Protein AF-A0A2T6KKL4-F1 (afdb_monomer_lite)

pLDDT: mean 85.37, std 20.27, range [24.09, 98.31]

Foldseek 3Di:
DDDPPQFWKKKFWAFDADPDPPDPPPGRDDIDIDMDTQQLHFDDPVLLVSLLRGQAIETEAEDDDDDFCDDQLRGDLVPRGSVRRRQNRVLVSQVSNVVSVHQYAYEYAADCLSVLSPPVHPYYYYQNHHQQDDPNDGPDCRVVVVVCVVVVVDWDQDFACAFHAHSSDRVDTPHHGRFDAGPVPRDTHD

Sequence (190 aa):
IFRYLRISFFFVIKLSLSRKKYEFQSLLQCPQVTGYAFSGKSFNEEVAAMIDEADYVITGSYVVKNDPAVNDGVIDDSVQDSSKWATAFPRAVMKDAEAKNKEFVLMSLRNPYDAANFEEAKAVLAVYGFKGYSNGAYRQPNIPAGIKTIFGESKPKGKLPVDIPSVTHPEEILYKFGHGLDIRSGKQLK

Secondary structure (DSSP, 8-state):
--------EEEEEE------TT-TTS--PPPEEEEEE-TT----HHHHHHHHT-SEEEEEE--SS----EETTEE-TT---GGGHHHHHHHHHHHHHHHTT-EEEEEE-S-GGGGGGGTT-S-EEE-S----EETTEES-SHHHHHHHHHTTSS------SS-EE-SSSTTSEEE-TT--B-TTT-PBP-

Structure (mmCIF, N/CA/C/O backbone):
data_AF-A0A2T6KKL4-F1
#
_entry.id   AF-A0A2T6KKL4-F1
#
loop_
_atom_site.group_PDB
_atom_site.id
_atom_site.type_symbol
_atom_site.label_atom_id
_atom_site.label_alt_id
_atom_site.label_comp_id
_atom_site.label_asym_id
_atom_site.label_entity_id
_atom_site.label_seq_id
_atom_site.pdbx_PDB_ins_code
_atom_site.Cartn_x
_atom_site.Cartn_y
_atom_site.Cartn_z
_atom_site.occupancy
_atom_site.B_iso_or_equiv
_atom_site.auth_seq_id
_atom_site.auth_comp_id
_atom_site.auth_asym_id
_atom_site.auth_atom_id
_atom_site.pdbx_PDB_model_num
ATOM 1 N N . ILE A 1 1 ? 21.539 22.498 -4.354 1.00 30.39 1 ILE A N 1
ATOM 2 C CA . ILE A 1 1 ? 21.505 21.012 -4.407 1.00 30.39 1 ILE A CA 1
ATOM 3 C C . ILE A 1 1 ? 20.126 20.567 -3.919 1.00 30.39 1 ILE A C 1
ATOM 5 O O . ILE A 1 1 ? 19.822 20.742 -2.747 1.00 30.39 1 ILE A O 1
ATOM 9 N N . PHE A 1 2 ? 19.240 20.127 -4.819 1.00 24.09 2 PHE A N 1
ATOM 10 C CA . PHE A 1 2 ? 17.856 19.768 -4.481 1.00 24.09 2 PHE A CA 1
ATOM 11 C C . PHE A 1 2 ? 17.823 18.479 -3.644 1.00 24.09 2 PHE A C 1
ATOM 13 O O . PHE A 1 2 ? 18.009 17.383 -4.168 1.00 24.09 2 PHE A O 1
ATOM 20 N N . ARG A 1 3 ? 17.573 18.607 -2.336 1.00 25.81 3 ARG A N 1
ATOM 21 C CA . ARG A 1 3 ? 17.179 17.489 -1.468 1.00 25.81 3 ARG A CA 1
ATOM 22 C C . ARG A 1 3 ? 15.791 17.028 -1.924 1.00 25.81 3 ARG A C 1
ATOM 24 O O . ARG A 1 3 ? 14.794 17.684 -1.638 1.00 25.81 3 ARG A O 1
ATOM 31 N N . TYR A 1 4 ? 15.722 15.931 -2.674 1.00 31.86 4 TYR A N 1
ATOM 32 C CA . TYR A 1 4 ? 14.462 15.232 -2.910 1.00 31.86 4 TYR A CA 1
ATOM 33 C C . TYR A 1 4 ? 13.932 14.760 -1.553 1.00 31.86 4 TYR A C 1
ATOM 35 O O . TYR A 1 4 ? 14.480 13.828 -0.967 1.00 31.86 4 TYR A O 1
ATOM 43 N N . LEU A 1 5 ? 12.901 15.429 -1.033 1.00 30.17 5 LEU A N 1
ATOM 44 C CA . LEU A 1 5 ? 12.187 14.983 0.157 1.00 30.17 5 LEU A CA 1
ATOM 45 C C . LEU A 1 5 ? 11.555 13.624 -0.194 1.00 30.17 5 LEU A C 1
ATOM 47 O O . LEU A 1 5 ? 10.655 13.552 -1.034 1.00 30.17 5 LEU A O 1
ATOM 51 N N . ARG A 1 6 ? 12.097 12.535 0.367 1.00 40.34 6 ARG A N 1
ATOM 52 C CA . ARG A 1 6 ? 11.470 11.210 0.326 1.00 40.34 6 ARG A CA 1
ATOM 53 C C . ARG A 1 6 ? 10.266 11.290 1.246 1.00 40.34 6 ARG A C 1
ATOM 55 O O . ARG A 1 6 ? 10.394 11.246 2.463 1.00 40.34 6 ARG A O 1
ATOM 62 N N . ILE A 1 7 ? 9.125 11.563 0.639 1.00 38.06 7 ILE A N 1
ATOM 63 C CA . ILE A 1 7 ? 7.879 11.742 1.349 1.00 38.06 7 ILE A CA 1
ATOM 64 C C . ILE A 1 7 ? 7.199 10.378 1.433 1.00 38.06 7 ILE A C 1
ATOM 66 O O . ILE A 1 7 ? 6.678 9.879 0.438 1.00 38.06 7 ILE A O 1
ATOM 70 N N . SER A 1 8 ? 7.215 9.806 2.629 1.00 42.38 8 SER A N 1
ATOM 71 C CA . SER A 1 8 ? 6.361 8.690 3.013 1.00 42.38 8 SER A CA 1
ATOM 72 C C . SER A 1 8 ? 5.532 9.156 4.193 1.00 42.38 8 SER A C 1
ATOM 74 O O . SER A 1 8 ? 6.077 9.605 5.207 1.00 42.38 8 SER A O 1
ATOM 76 N N . PHE A 1 9 ? 4.220 9.140 4.001 1.00 48.56 9 PHE A N 1
ATOM 77 C CA . PHE A 1 9 ? 3.250 9.611 4.973 1.00 48.56 9 PHE A CA 1
ATOM 78 C C . PHE A 1 9 ? 2.241 8.511 5.245 1.00 48.56 9 PHE A C 1
ATOM 80 O O . PHE A 1 9 ? 1.824 7.784 4.344 1.00 48.56 9 PHE A O 1
ATOM 87 N N . PHE A 1 10 ? 1.855 8.426 6.503 1.00 43.38 10 PHE A N 1
ATOM 88 C CA . PHE A 1 10 ? 0.746 7.638 6.991 1.00 43.38 10 PHE A CA 1
ATOM 89 C C . PHE A 1 10 ? -0.328 8.610 7.493 1.00 43.38 10 PHE A C 1
ATOM 91 O O . PHE A 1 10 ? 0.010 9.617 8.116 1.00 43.38 10 PHE A O 1
ATOM 98 N N . PHE A 1 11 ? -1.595 8.349 7.188 1.00 50.72 11 PHE A N 1
ATOM 99 C CA . PHE A 1 11 ? -2.728 9.143 7.643 1.00 50.72 11 PHE A CA 1
ATOM 100 C C . PHE A 1 11 ? -3.689 8.275 8.445 1.00 50.72 11 PHE A C 1
ATOM 102 O O . PHE A 1 11 ? -4.073 7.188 8.017 1.00 50.72 11 PHE A O 1
ATOM 109 N N . VAL A 1 12 ? -4.130 8.817 9.571 1.00 45.19 12 VAL A N 1
ATOM 110 C CA . VAL A 1 12 ? -5.252 8.311 10.353 1.00 45.19 12 VAL A CA 1
ATOM 111 C C . VAL A 1 12 ? -6.434 9.246 10.160 1.00 45.19 12 VAL A C 1
ATOM 113 O O . VAL A 1 12 ? -6.272 10.468 10.216 1.00 45.19 12 VAL A O 1
ATOM 116 N N . ILE A 1 13 ? -7.618 8.675 9.953 1.00 55.88 13 ILE A N 1
ATOM 117 C CA . ILE A 1 13 ? -8.875 9.419 9.899 1.00 55.88 13 ILE A CA 1
ATOM 118 C C . ILE A 1 13 ? -9.773 8.964 11.046 1.00 55.88 13 ILE A C 1
ATOM 120 O O . ILE A 1 13 ? -10.042 7.770 11.194 1.00 55.88 13 ILE A O 1
ATOM 124 N N . LYS A 1 14 ? -10.261 9.938 11.821 1.00 47.28 14 LYS A N 1
ATOM 125 C CA . LYS A 1 14 ? -11.241 9.749 12.897 1.00 47.28 14 LYS A CA 1
ATOM 126 C C . LYS A 1 14 ? -12.552 10.450 12.539 1.00 47.28 14 LYS A C 1
ATOM 128 O O . LYS A 1 14 ? -12.564 11.653 12.252 1.00 47.28 14 LYS A O 1
ATOM 133 N N . LEU A 1 15 ? -13.652 9.704 12.555 1.00 42.84 15 LEU A N 1
ATOM 134 C CA . LEU A 1 15 ? -15.020 10.174 12.373 1.00 42.84 15 LEU A CA 1
ATOM 135 C C . LEU A 1 15 ? -15.697 10.296 13.740 1.00 42.84 15 LEU A C 1
ATOM 137 O O . LEU A 1 15 ? -15.991 9.315 14.414 1.00 42.84 15 LEU A O 1
ATOM 141 N N . SER A 1 16 ? -16.010 11.523 14.145 1.00 40.06 16 SER A N 1
ATOM 142 C CA . SER A 1 16 ? -16.806 11.761 15.349 1.00 40.06 16 SER A CA 1
ATOM 143 C C . SER A 1 16 ? -18.294 11.800 14.989 1.00 40.06 16 SER A C 1
ATOM 145 O O . SER A 1 16 ? -18.758 12.725 14.322 1.00 40.06 16 SER A O 1
ATOM 147 N N . LEU A 1 17 ? -19.056 10.789 15.419 1.00 38.12 17 LEU A N 1
ATOM 148 C CA . LEU A 1 17 ? -20.517 10.759 15.295 1.00 38.12 17 LEU A CA 1
ATOM 149 C C . LEU A 1 17 ? -21.166 11.229 16.605 1.00 38.12 17 LEU A C 1
ATOM 151 O O . LEU A 1 17 ? -21.211 10.497 17.595 1.00 38.12 17 LEU A O 1
ATOM 155 N N . SER A 1 18 ? -21.736 12.436 16.608 1.00 39.06 18 SER A N 1
ATOM 156 C CA . SER A 1 18 ? -22.575 12.913 17.715 1.00 39.06 18 SER A CA 1
ATOM 157 C C . SER A 1 18 ? -23.960 12.259 17.645 1.00 39.06 18 SER A C 1
ATOM 159 O O . SER A 1 18 ? -24.781 12.590 16.788 1.00 39.06 18 SER A O 1
ATOM 161 N N . ARG A 1 19 ? -24.256 11.321 18.556 1.00 38.75 19 ARG A N 1
ATOM 162 C CA . ARG A 1 19 ? -25.607 10.755 18.726 1.00 38.75 19 ARG A CA 1
ATOM 163 C C . ARG A 1 19 ? -26.532 11.772 19.409 1.00 38.75 19 ARG A C 1
ATOM 165 O O . ARG A 1 19 ? -26.824 11.651 20.595 1.00 38.75 19 ARG A O 1
ATOM 172 N N . LYS A 1 20 ? -27.059 12.742 18.658 1.00 36.59 20 LYS A N 1
ATOM 173 C CA . LYS A 1 20 ? -28.273 13.482 19.045 1.00 36.59 20 LYS A CA 1
ATOM 174 C C . LYS A 1 20 ? -29.349 13.277 17.985 1.00 36.59 20 LYS A C 1
ATOM 176 O O . LYS A 1 20 ? -29.246 13.734 16.857 1.00 36.59 20 LYS A O 1
ATOM 181 N N . LYS A 1 21 ? -30.377 12.523 18.374 1.00 37.84 21 LYS A N 1
ATOM 182 C CA . LYS A 1 21 ? -31.387 11.878 17.521 1.00 37.84 21 LYS A CA 1
ATOM 183 C C . LYS A 1 21 ? -32.355 12.828 16.781 1.00 37.84 21 LYS A C 1
ATOM 185 O O . LYS A 1 21 ? -33.318 12.323 16.223 1.00 37.84 21 LYS A O 1
ATOM 190 N N . TYR A 1 22 ? -32.138 14.150 16.765 1.00 36.78 22 TYR A N 1
ATO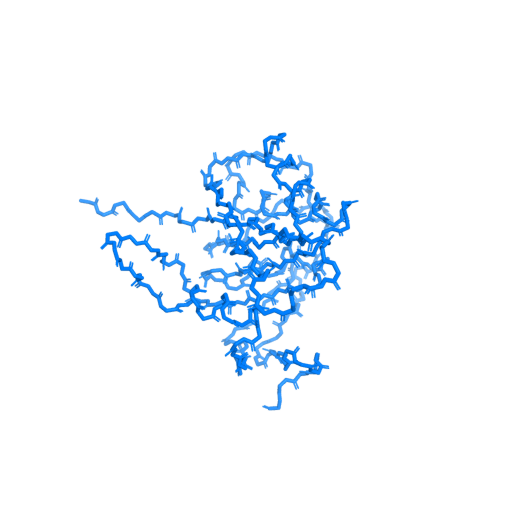M 191 C CA . TYR A 1 22 ? -33.161 15.111 16.308 1.00 36.78 22 TYR A CA 1
ATOM 192 C C . TYR A 1 22 ? -32.684 16.345 15.511 1.00 36.78 22 TYR A C 1
ATOM 194 O O . TYR A 1 22 ? -33.505 17.208 15.229 1.00 36.78 22 TYR A O 1
ATOM 202 N N . GLU A 1 23 ? -31.432 16.427 15.050 1.00 35.41 23 GLU A N 1
ATOM 203 C CA . GLU A 1 23 ? -31.003 17.500 14.123 1.00 35.41 23 GLU A CA 1
ATOM 204 C C . GLU A 1 23 ? -30.309 16.904 12.894 1.00 35.41 23 GLU A C 1
ATOM 206 O O . GLU A 1 23 ? -29.096 16.717 12.847 1.00 35.41 23 GLU A O 1
ATOM 211 N N . PHE A 1 24 ? -31.103 16.545 11.886 1.00 38.34 24 PHE A N 1
ATOM 212 C CA . PHE A 1 24 ? -30.657 15.739 10.745 1.00 38.34 24 PHE A CA 1
ATOM 213 C C . PHE A 1 24 ? -29.994 16.542 9.605 1.00 38.34 24 PHE A C 1
ATOM 215 O O . PHE A 1 24 ? -29.876 16.027 8.499 1.00 38.34 24 PHE A O 1
ATOM 222 N N . GLN A 1 25 ? -29.555 17.791 9.824 1.00 34.44 25 GLN A N 1
ATOM 223 C CA . GLN A 1 25 ? -28.946 18.604 8.750 1.00 34.44 25 GLN A CA 1
ATOM 224 C C . GLN A 1 25 ? -27.658 19.374 9.106 1.00 34.44 25 GLN A C 1
ATOM 226 O O . GLN A 1 25 ? -27.187 20.145 8.275 1.00 34.44 25 GLN A O 1
ATOM 231 N N . SER A 1 26 ? -27.015 19.148 10.261 1.00 36.44 26 SER A N 1
ATOM 232 C CA . SER A 1 26 ? -25.782 19.896 10.610 1.00 36.44 26 SER A CA 1
ATOM 233 C C . SER A 1 26 ? -24.684 19.137 11.378 1.00 36.44 26 SER A C 1
ATOM 235 O O . SER A 1 26 ? -23.719 19.758 11.815 1.00 36.44 26 SER A O 1
ATOM 237 N N . LEU A 1 27 ? -24.753 17.807 11.522 1.00 38.84 27 LEU A N 1
ATOM 238 C CA . LEU A 1 27 ? -23.839 17.047 12.403 1.00 38.84 27 LEU A CA 1
ATOM 239 C C . LEU A 1 27 ? -22.832 16.122 11.692 1.00 38.84 27 LEU A C 1
ATOM 241 O O . LEU A 1 27 ? -22.403 15.122 12.265 1.00 38.84 27 LEU A O 1
ATOM 245 N N . LEU A 1 28 ? -22.391 16.458 10.478 1.00 42.91 28 LEU A N 1
ATOM 246 C CA . LEU A 1 28 ? -21.135 15.903 9.958 1.00 42.91 28 LEU A CA 1
ATOM 247 C C . LEU A 1 28 ? -19.985 16.764 10.490 1.00 42.91 28 LEU A C 1
ATOM 249 O O . LEU A 1 28 ? -19.634 17.783 9.900 1.00 42.91 28 LEU A O 1
ATOM 253 N N . GLN A 1 29 ? -19.419 16.386 11.637 1.00 53.22 29 GLN A N 1
ATOM 254 C CA . GLN A 1 29 ? -18.141 16.950 12.070 1.00 53.22 29 GLN A CA 1
ATOM 255 C C . GLN A 1 29 ? -17.085 16.642 10.999 1.00 53.22 29 GLN A C 1
ATOM 257 O O . GLN A 1 29 ? -17.005 15.507 10.526 1.00 53.22 29 GLN A O 1
ATOM 262 N N . CYS A 1 30 ? -16.292 17.648 10.606 1.00 55.66 30 CYS A N 1
ATOM 263 C CA . CYS A 1 30 ? -15.207 17.455 9.646 1.00 55.66 30 CYS A CA 1
ATOM 264 C C . CYS A 1 30 ? -14.304 16.302 10.113 1.00 55.66 30 CYS A C 1
ATOM 266 O O . CYS A 1 30 ? -13.864 16.336 11.272 1.00 55.66 30 CYS A O 1
ATOM 268 N N . PRO A 1 31 ? -14.014 15.312 9.246 1.00 66.06 31 PRO A N 1
ATOM 269 C CA . PRO A 1 31 ? -13.104 14.230 9.591 1.00 66.06 31 PRO A CA 1
ATOM 270 C C . PRO A 1 31 ? -11.778 14.827 10.058 1.00 66.06 31 PRO A C 1
ATOM 272 O O . PRO A 1 31 ? -11.214 15.700 9.394 1.00 66.06 31 PRO A O 1
ATOM 275 N N . GLN A 1 32 ? -11.299 14.383 11.219 1.00 79.69 32 GLN A N 1
ATOM 276 C CA . GLN A 1 32 ? -9.971 14.764 11.685 1.00 79.69 32 GLN A CA 1
ATOM 277 C C . GLN A 1 32 ? -8.961 13.875 10.970 1.00 79.69 32 GLN A C 1
ATOM 279 O O . GLN A 1 32 ? -9.073 12.649 11.016 1.00 79.69 32 GLN A O 1
ATOM 284 N N . VAL A 1 33 ? -8.006 14.503 10.286 1.00 83.25 33 VAL A N 1
ATOM 285 C CA . VAL A 1 33 ? -6.922 13.815 9.583 1.00 83.25 33 VAL A CA 1
ATOM 286 C C . VAL A 1 33 ? -5.629 14.082 10.333 1.00 83.25 33 VAL A C 1
ATOM 288 O O . VAL A 1 33 ? -5.162 15.221 10.376 1.00 83.25 33 VAL A O 1
ATOM 291 N N . THR A 1 34 ? -5.031 13.029 10.880 1.00 89.06 34 THR A N 1
ATOM 292 C CA . THR A 1 34 ? -3.727 13.103 11.544 1.00 89.06 34 THR A CA 1
ATOM 293 C C . THR A 1 34 ? -2.683 12.450 10.650 1.00 89.06 34 THR A C 1
ATOM 295 O O . THR A 1 34 ? -2.828 11.293 10.263 1.00 89.06 34 THR A O 1
ATOM 298 N N . GLY A 1 35 ? -1.640 13.198 10.287 1.00 88.06 35 GLY A N 1
ATOM 299 C CA . GLY A 1 35 ? -0.547 12.708 9.446 1.00 88.06 35 GLY A CA 1
ATOM 300 C C . GLY A 1 35 ? 0.704 12.375 10.257 1.00 88.06 35 GLY A C 1
ATOM 301 O O . GLY A 1 35 ? 1.080 13.133 11.147 1.00 88.06 35 GLY A O 1
ATOM 302 N N . TYR A 1 36 ? 1.388 11.290 9.896 1.00 91.81 36 TYR A N 1
ATOM 303 C CA . TYR A 1 36 ? 2.666 10.884 10.475 1.00 91.81 36 TYR A CA 1
ATOM 304 C C . TYR A 1 36 ? 3.717 10.650 9.384 1.00 91.81 36 TYR A C 1
ATOM 306 O O . TYR A 1 36 ? 3.526 9.851 8.463 1.00 91.81 36 TYR A O 1
ATOM 314 N N . ALA A 1 37 ? 4.849 11.349 9.483 1.00 91.88 37 ALA A N 1
ATOM 315 C CA . ALA A 1 37 ? 6.003 11.146 8.610 1.00 91.88 37 ALA A CA 1
ATOM 316 C C . ALA A 1 37 ? 6.951 10.106 9.218 1.00 91.88 37 ALA A C 1
ATOM 318 O O . ALA A 1 37 ? 7.430 10.291 10.343 1.00 91.88 37 ALA A O 1
ATOM 319 N N . PHE A 1 38 ? 7.269 9.057 8.454 1.00 91.94 38 PHE A N 1
ATOM 320 C CA . PHE A 1 38 ? 8.023 7.899 8.955 1.00 91.94 38 PHE A CA 1
ATOM 321 C C . PHE A 1 38 ? 9.320 7.577 8.199 1.00 91.94 38 PHE A C 1
ATOM 323 O O . PHE A 1 38 ? 9.955 6.560 8.462 1.00 91.94 38 PHE A O 1
ATOM 330 N N . SER A 1 39 ? 9.763 8.444 7.283 1.00 92.06 39 SER A N 1
ATOM 331 C CA . SER A 1 39 ? 11.057 8.256 6.612 1.00 92.06 39 SER A CA 1
ATOM 332 C C . SER A 1 39 ? 12.195 8.167 7.637 1.00 92.06 39 SER A C 1
ATOM 334 O O . SER A 1 39 ? 12.428 9.120 8.379 1.00 92.06 39 SER A O 1
ATOM 336 N N . GLY A 1 40 ? 12.936 7.056 7.623 1.00 92.69 40 GLY A N 1
ATOM 337 C CA . GLY A 1 40 ? 14.050 6.802 8.541 1.00 92.69 40 GLY A CA 1
ATOM 338 C C . GLY A 1 40 ? 13.626 6.494 9.978 1.00 92.69 40 GLY A C 1
ATOM 339 O O . GLY A 1 40 ? 14.420 6.712 10.887 1.00 92.69 40 GLY A O 1
ATOM 340 N N . LYS A 1 41 ? 12.384 6.044 10.198 1.00 93.31 41 LYS A N 1
ATOM 341 C CA . LYS A 1 41 ? 11.860 5.684 11.521 1.00 93.31 41 LYS A CA 1
ATOM 342 C C . LYS A 1 41 ? 11.432 4.219 11.574 1.00 93.31 41 LYS A C 1
ATOM 344 O O . LYS A 1 41 ? 11.060 3.642 10.555 1.00 93.31 41 LYS A O 1
ATOM 349 N N . SER A 1 42 ? 11.434 3.664 12.779 1.00 95.06 42 SER A N 1
ATOM 350 C CA . SER A 1 42 ? 10.806 2.379 13.100 1.00 95.06 42 SER A CA 1
ATOM 351 C C . SER A 1 42 ? 9.399 2.597 13.655 1.00 95.06 42 SER A C 1
ATOM 353 O O . SER A 1 42 ? 9.104 3.671 14.187 1.00 95.06 42 SER A O 1
ATOM 355 N N . PHE A 1 43 ? 8.532 1.593 13.514 1.00 95.69 43 PHE A N 1
ATOM 356 C CA . PHE A 1 43 ? 7.211 1.595 14.142 1.00 95.69 43 PHE A CA 1
ATOM 357 C C . PHE A 1 43 ? 7.353 1.657 15.671 1.00 95.69 43 PHE A C 1
ATOM 359 O O . PHE A 1 43 ? 8.298 1.098 16.228 1.00 95.69 43 PHE A O 1
ATOM 366 N N . ASN A 1 44 ? 6.459 2.378 16.347 1.00 95.31 44 ASN A N 1
ATOM 367 C CA . ASN A 1 44 ? 6.564 2.647 17.780 1.00 95.31 44 ASN A CA 1
ATOM 368 C C . ASN A 1 44 ? 5.180 2.812 18.436 1.00 95.31 44 ASN A C 1
ATOM 370 O O . ASN A 1 44 ? 4.149 2.830 17.762 1.00 95.31 44 ASN A O 1
ATOM 374 N N . GLU A 1 45 ? 5.171 2.960 19.762 1.00 96.31 45 GLU A N 1
ATOM 375 C CA . GLU A 1 45 ? 3.946 3.085 20.564 1.00 96.31 45 GLU A CA 1
ATOM 376 C C . GLU A 1 45 ? 3.115 4.330 20.225 1.00 96.31 45 GLU A C 1
ATOM 378 O O . GLU A 1 45 ? 1.891 4.280 20.287 1.00 96.31 45 GLU A O 1
ATOM 383 N N . GLU A 1 46 ? 3.751 5.433 19.812 1.00 95.81 46 GLU A N 1
ATOM 384 C CA . GLU A 1 46 ? 3.050 6.648 19.372 1.00 95.81 46 GLU A CA 1
ATOM 385 C C . GLU A 1 46 ? 2.158 6.346 18.160 1.00 95.81 46 GLU A C 1
ATOM 387 O O . GLU A 1 46 ? 0.981 6.701 18.134 1.00 95.81 46 GLU A O 1
ATOM 392 N N . VAL A 1 47 ? 2.701 5.637 17.169 1.00 96.44 47 VAL A N 1
ATOM 393 C CA . VAL A 1 47 ? 1.963 5.259 15.959 1.00 96.44 47 VAL A CA 1
ATOM 394 C C . VAL A 1 47 ? 0.884 4.228 16.289 1.00 96.44 47 VAL A C 1
ATOM 396 O O . VAL A 1 47 ? -0.229 4.340 15.778 1.00 96.44 47 VAL A O 1
ATOM 399 N N . ALA A 1 48 ? 1.172 3.270 17.174 1.00 97.50 48 ALA A N 1
ATOM 400 C CA . ALA A 1 48 ? 0.181 2.302 17.641 1.00 97.50 48 ALA A CA 1
ATOM 401 C C . ALA A 1 48 ? -1.014 2.995 18.326 1.00 97.50 48 ALA A C 1
ATOM 403 O O . ALA A 1 48 ? -2.161 2.670 18.018 1.00 97.50 48 ALA A O 1
ATOM 404 N N . ALA A 1 49 ? -0.762 4.000 19.170 1.00 96.31 49 ALA A N 1
ATOM 405 C CA . ALA A 1 49 ? -1.806 4.798 19.812 1.00 96.31 49 ALA A CA 1
ATOM 406 C C . ALA A 1 49 ? -2.607 5.632 18.795 1.00 96.31 49 ALA A C 1
ATOM 408 O O . ALA A 1 49 ? -3.831 5.730 18.889 1.00 96.31 49 ALA A O 1
ATOM 409 N N . MET A 1 50 ? -1.947 6.185 17.768 1.00 95.44 50 MET A N 1
ATOM 410 C CA . MET A 1 50 ? -2.652 6.845 16.662 1.00 95.44 50 MET A CA 1
ATOM 411 C C . MET A 1 50 ? -3.596 5.882 15.929 1.00 95.44 50 MET A C 1
ATOM 413 O O . MET A 1 50 ? -4.693 6.284 15.546 1.00 95.44 50 MET A O 1
ATOM 417 N N . ILE A 1 51 ? -3.189 4.623 15.735 1.00 96.69 51 ILE A N 1
ATOM 418 C CA . ILE A 1 51 ? -4.025 3.581 15.120 1.00 96.69 51 ILE A CA 1
ATOM 419 C C . ILE A 1 51 ? -5.177 3.178 16.051 1.00 96.69 51 ILE A C 1
ATOM 421 O O . ILE A 1 51 ? -6.292 2.974 15.574 1.00 96.69 51 ILE A O 1
ATOM 425 N N . ASP A 1 52 ? -4.961 3.117 17.368 1.00 95.38 52 ASP A N 1
ATOM 426 C CA . ASP A 1 52 ? -6.026 2.825 18.341 1.00 95.38 52 ASP A CA 1
ATOM 427 C C . ASP A 1 52 ? -7.178 3.827 18.232 1.00 95.38 52 ASP A C 1
ATOM 429 O O . ASP A 1 52 ? -8.353 3.444 18.218 1.00 95.38 52 ASP A O 1
ATOM 433 N N . GLU A 1 53 ? -6.835 5.104 18.069 1.00 92.44 53 GLU A N 1
ATOM 434 C CA . GLU A 1 53 ? -7.789 6.196 17.899 1.00 92.44 53 GLU A CA 1
ATOM 435 C C . GLU A 1 53 ? -8.395 6.316 16.492 1.00 92.44 53 GLU A C 1
ATOM 437 O O . GLU A 1 53 ? -9.356 7.071 16.311 1.00 92.44 53 GLU A O 1
ATOM 442 N N . ALA A 1 54 ? -7.839 5.611 15.505 1.00 90.88 54 ALA A N 1
ATOM 443 C CA . ALA A 1 54 ? -8.271 5.657 14.114 1.00 90.88 54 ALA A CA 1
ATOM 444 C C . ALA A 1 54 ? -9.593 4.920 13.889 1.00 90.88 54 ALA A C 1
ATOM 446 O O . ALA A 1 54 ? -9.816 3.853 14.462 1.00 90.88 54 ALA A O 1
ATOM 447 N N . ASP A 1 55 ? -10.409 5.406 12.955 1.00 89.62 55 ASP A N 1
ATOM 448 C CA . ASP A 1 55 ? -11.444 4.584 12.312 1.00 89.62 55 ASP A CA 1
ATOM 449 C C . ASP A 1 55 ? -10.920 3.994 10.995 1.00 89.62 55 ASP A C 1
ATOM 451 O O . ASP A 1 55 ? -11.162 2.827 10.689 1.00 89.62 55 ASP A O 1
ATOM 455 N N . TYR A 1 56 ? -10.149 4.792 10.245 1.00 92.88 56 TYR A N 1
ATOM 456 C CA . TYR A 1 56 ? -9.521 4.401 8.982 1.00 92.88 56 TYR A CA 1
ATOM 457 C C . TYR A 1 56 ? -8.032 4.747 8.973 1.00 92.88 56 TYR A C 1
ATOM 459 O O . TYR A 1 56 ? -7.604 5.785 9.486 1.00 92.88 56 TYR A O 1
ATOM 467 N N . VAL A 1 57 ? -7.255 3.883 8.328 1.00 96.56 57 VAL A N 1
ATOM 468 C CA . VAL A 1 57 ? -5.792 3.879 8.301 1.00 96.56 57 VAL A CA 1
ATOM 469 C C . VAL A 1 57 ? -5.357 3.876 6.830 1.00 96.56 57 VAL A C 1
ATOM 471 O O . VAL A 1 57 ? -5.587 2.910 6.108 1.00 96.56 57 VAL A O 1
ATOM 474 N N . ILE A 1 58 ? -4.753 4.970 6.353 1.00 96.94 58 ILE A N 1
ATOM 475 C CA . ILE A 1 58 ? -4.260 5.100 4.970 1.00 96.94 58 ILE A CA 1
ATOM 476 C C . ILE A 1 58 ? -2.743 5.248 4.988 1.00 96.94 58 ILE A C 1
ATOM 478 O O . ILE A 1 58 ? -2.216 6.266 5.437 1.00 96.94 58 ILE A O 1
ATOM 482 N N . THR A 1 59 ? -2.028 4.285 4.418 1.00 97.75 59 THR A N 1
ATOM 483 C CA . THR A 1 59 ? -0.560 4.287 4.401 1.00 97.75 59 THR A CA 1
ATOM 484 C C . THR A 1 59 ? -0.022 4.545 3.004 1.00 97.75 59 THR A C 1
ATOM 486 O O . THR A 1 59 ? -0.380 3.855 2.058 1.00 97.75 59 THR A O 1
ATOM 489 N N . GLY A 1 60 ? 0.867 5.528 2.858 1.00 96.62 60 GLY A N 1
ATOM 490 C CA . GLY A 1 60 ? 1.609 5.779 1.626 1.00 96.62 60 GLY A CA 1
ATOM 491 C C . GLY A 1 60 ? 2.945 5.039 1.613 1.00 96.62 60 GLY A C 1
ATOM 492 O O . GLY A 1 60 ? 3.882 5.461 2.291 1.00 96.62 60 GLY A O 1
ATOM 493 N N . SER A 1 61 ? 3.060 3.979 0.813 1.00 96.75 61 SER A N 1
ATOM 494 C CA . SER A 1 61 ? 4.323 3.264 0.601 1.00 96.75 61 SER A CA 1
ATOM 495 C C . SER A 1 61 ? 5.162 3.930 -0.486 1.00 96.75 61 SER A C 1
ATOM 497 O O . SER A 1 61 ? 4.652 4.422 -1.494 1.00 96.75 61 SER A O 1
ATOM 499 N N . TYR A 1 62 ? 6.475 3.966 -0.274 1.00 95.31 62 TYR A N 1
ATOM 500 C CA . TYR A 1 62 ? 7.424 4.535 -1.219 1.00 95.31 62 TYR A CA 1
ATOM 501 C C . TYR A 1 62 ? 8.657 3.650 -1.312 1.00 95.31 62 TYR A C 1
ATOM 503 O O . TYR A 1 62 ? 9.491 3.630 -0.406 1.00 95.31 62 TYR A O 1
ATOM 511 N N . VAL A 1 63 ? 8.830 3.011 -2.463 1.00 92.38 63 VAL A N 1
ATOM 512 C CA . VAL A 1 63 ? 10.061 2.297 -2.800 1.00 92.38 63 VAL A CA 1
ATOM 513 C C . VAL A 1 63 ? 10.615 2.750 -4.148 1.00 92.38 63 VAL A C 1
ATOM 515 O O . VAL A 1 63 ? 9.911 3.286 -5.009 1.00 92.38 63 VAL A O 1
ATOM 518 N N . VAL A 1 64 ? 11.919 2.542 -4.331 1.00 89.94 64 VAL A N 1
ATOM 519 C CA . VAL A 1 64 ? 12.570 2.618 -5.650 1.00 89.94 64 VAL A CA 1
ATOM 520 C C . VAL A 1 64 ? 12.938 1.210 -6.080 1.00 89.94 64 VAL A C 1
ATOM 522 O O . VAL A 1 64 ? 12.410 0.702 -7.065 1.00 89.94 64 VAL A O 1
ATOM 525 N N . LYS A 1 65 ? 13.801 0.579 -5.288 1.00 90.56 65 LYS A N 1
ATOM 526 C CA . LYS A 1 65 ? 14.010 -0.861 -5.266 1.00 90.56 65 LYS A CA 1
ATOM 527 C C . LYS A 1 65 ? 13.121 -1.422 -4.160 1.00 90.56 65 LYS A C 1
ATOM 529 O O . LYS A 1 65 ? 13.097 -0.827 -3.086 1.00 90.56 65 LYS A O 1
ATOM 534 N N . ASN A 1 66 ? 12.395 -2.500 -4.439 1.00 94.38 66 ASN A N 1
ATOM 535 C CA . ASN A 1 66 ? 11.656 -3.221 -3.412 1.00 94.38 66 ASN A CA 1
ATOM 536 C C . ASN A 1 66 ? 12.582 -4.274 -2.790 1.00 94.38 66 ASN A C 1
ATOM 538 O O . ASN A 1 66 ? 13.097 -5.127 -3.511 1.00 94.38 66 ASN A O 1
ATOM 542 N N . ASP A 1 67 ? 12.866 -4.157 -1.495 1.00 92.88 67 ASP A N 1
ATOM 543 C CA . ASP A 1 67 ? 13.827 -5.002 -0.776 1.00 92.88 67 ASP A CA 1
ATOM 544 C C . ASP A 1 67 ? 13.369 -5.350 0.661 1.00 92.88 67 ASP A C 1
ATOM 546 O O . ASP A 1 67 ? 14.107 -5.082 1.626 1.00 92.88 67 ASP A O 1
ATOM 550 N N . PRO A 1 68 ? 12.157 -5.928 0.835 1.00 94.62 68 PRO A N 1
ATOM 551 C CA . PRO A 1 68 ? 11.725 -6.428 2.138 1.00 94.62 68 PRO A CA 1
ATOM 552 C C . PRO A 1 68 ? 12.707 -7.487 2.659 1.00 94.62 68 PRO A C 1
ATOM 554 O O . PRO A 1 68 ? 13.369 -8.175 1.879 1.00 94.62 68 PRO A O 1
ATOM 557 N N . ALA A 1 69 ? 12.823 -7.604 3.981 1.00 93.69 69 ALA A N 1
ATOM 558 C CA . ALA A 1 69 ? 13.496 -8.751 4.578 1.00 93.69 69 ALA A CA 1
ATOM 559 C C . ALA A 1 69 ? 12.608 -9.980 4.354 1.00 93.69 69 ALA A C 1
ATOM 561 O O . ALA A 1 69 ? 11.439 -9.950 4.723 1.00 93.69 69 ALA A O 1
ATOM 562 N N . VAL A 1 70 ? 13.132 -11.020 3.710 1.00 93.56 70 VAL A N 1
ATOM 563 C CA . VAL A 1 70 ? 12.390 -12.249 3.405 1.00 93.56 70 VAL A CA 1
ATOM 564 C C . VAL A 1 70 ? 13.246 -13.434 3.820 1.00 93.56 70 VAL A C 1
ATOM 566 O O . VAL A 1 70 ? 14.395 -13.531 3.392 1.00 93.56 70 VAL A O 1
ATOM 569 N N . ASN A 1 71 ? 12.671 -14.328 4.620 1.00 91.56 71 ASN A N 1
ATOM 570 C CA . ASN A 1 71 ? 13.276 -15.585 5.044 1.00 91.56 71 ASN A CA 1
ATOM 571 C C . ASN A 1 71 ? 12.359 -16.726 4.595 1.00 91.56 71 ASN A C 1
ATOM 573 O O . ASN A 1 71 ? 11.181 -16.739 4.944 1.00 91.56 71 ASN A O 1
ATOM 577 N N . ASP A 1 72 ? 12.885 -17.647 3.784 1.00 88.62 72 ASP A N 1
ATOM 578 C CA . ASP A 1 72 ? 12.166 -18.832 3.289 1.00 88.62 72 ASP A CA 1
ATOM 579 C C . ASP A 1 72 ? 10.779 -18.529 2.684 1.00 88.62 72 ASP A C 1
ATOM 581 O O . ASP A 1 72 ? 9.793 -19.213 2.947 1.00 88.62 72 ASP A O 1
ATOM 585 N N . GLY A 1 73 ? 10.697 -17.469 1.871 1.00 88.50 73 GLY A N 1
ATOM 586 C CA . GLY A 1 73 ? 9.458 -17.057 1.200 1.00 88.50 73 GLY A CA 1
ATOM 587 C C . GLY A 1 73 ? 8.458 -16.323 2.099 1.00 88.50 73 GLY A C 1
ATOM 588 O O . GLY A 1 73 ? 7.354 -16.015 1.660 1.00 88.50 73 GLY A O 1
ATOM 589 N N . VAL A 1 74 ? 8.832 -15.992 3.336 1.00 91.75 74 VAL A N 1
ATOM 590 C CA . VAL A 1 74 ? 8.009 -15.216 4.271 1.00 91.75 74 VAL A CA 1
ATOM 591 C C . VAL A 1 74 ? 8.680 -13.878 4.548 1.00 91.75 74 VAL A C 1
ATOM 593 O O . VAL A 1 74 ? 9.872 -13.821 4.848 1.00 91.75 74 VAL A O 1
ATOM 596 N N . ILE A 1 75 ? 7.926 -12.781 4.452 1.00 95.00 75 ILE A N 1
ATOM 597 C CA . ILE A 1 75 ? 8.438 -11.463 4.837 1.00 95.00 75 ILE A CA 1
ATOM 598 C C . ILE A 1 75 ? 8.674 -11.456 6.353 1.00 95.00 75 ILE A C 1
ATOM 600 O O . ILE A 1 75 ? 7.765 -11.734 7.134 1.00 95.00 75 ILE A O 1
ATOM 604 N N . ASP A 1 76 ? 9.897 -11.138 6.766 1.00 95.31 76 ASP A N 1
ATOM 605 C CA . ASP A 1 76 ? 10.301 -11.108 8.167 1.00 95.31 76 ASP A CA 1
ATOM 606 C C . ASP A 1 76 ? 9.865 -9.798 8.832 1.00 95.31 76 ASP A C 1
ATOM 608 O O . ASP A 1 76 ? 10.587 -8.797 8.850 1.00 95.31 76 ASP A O 1
ATOM 612 N N . ASP A 1 77 ? 8.657 -9.817 9.394 1.00 94.88 77 ASP A N 1
ATOM 613 C CA . ASP A 1 77 ? 8.071 -8.679 10.104 1.00 94.88 77 ASP A CA 1
ATOM 614 C C . ASP A 1 77 ? 8.783 -8.354 11.434 1.00 94.88 77 ASP A C 1
ATOM 616 O O . ASP A 1 77 ? 8.556 -7.279 12.000 1.00 94.88 77 ASP A O 1
ATOM 620 N N . SER A 1 78 ? 9.678 -9.226 11.925 1.00 92.81 78 SER A N 1
ATOM 621 C CA . SER A 1 78 ? 10.491 -8.945 13.118 1.00 92.81 78 SER A CA 1
ATOM 622 C C . SER A 1 78 ? 11.601 -7.919 12.848 1.00 92.81 78 SER A C 1
ATOM 624 O O . SER A 1 78 ? 12.083 -7.260 13.774 1.00 92.81 78 SER A O 1
ATOM 626 N N . VAL A 1 79 ? 11.964 -7.707 11.576 1.00 90.56 79 VAL A N 1
ATOM 627 C CA . VAL A 1 79 ? 12.944 -6.696 11.166 1.00 90.56 79 VAL A CA 1
ATOM 628 C C . VAL A 1 79 ? 12.306 -5.309 11.206 1.00 90.56 79 VAL A C 1
ATOM 630 O O . VAL A 1 79 ? 11.736 -4.832 10.228 1.00 90.56 79 VAL A O 1
ATOM 633 N N . GLN A 1 80 ? 12.453 -4.623 12.339 1.00 87.44 80 GLN A N 1
ATOM 634 C CA . GLN A 1 80 ? 11.970 -3.250 12.555 1.00 87.44 80 GLN A CA 1
ATOM 635 C C . GLN A 1 80 ? 13.113 -2.223 12.610 1.00 87.44 80 GLN A C 1
ATOM 637 O O . GLN A 1 80 ? 13.101 -1.278 13.401 1.00 87.44 80 GLN A O 1
ATOM 642 N N . ASP A 1 81 ? 14.127 -2.398 11.760 1.00 85.75 81 ASP A N 1
ATOM 643 C CA . ASP A 1 81 ? 15.270 -1.487 11.674 1.00 85.75 81 ASP A CA 1
ATOM 644 C C . ASP A 1 81 ? 14.930 -0.213 10.879 1.00 85.75 81 ASP A C 1
ATOM 646 O O . ASP A 1 81 ? 14.368 -0.260 9.780 1.00 85.75 81 ASP A O 1
ATOM 650 N N . SER A 1 82 ? 15.331 0.946 11.406 1.00 88.56 82 SER A N 1
ATOM 651 C CA . SER A 1 82 ? 15.110 2.254 10.776 1.00 88.56 82 SER A CA 1
ATOM 652 C C . SER A 1 82 ? 15.728 2.401 9.378 1.00 88.56 82 SER A C 1
ATOM 654 O O . SER A 1 82 ? 15.274 3.241 8.610 1.00 88.56 82 SER A O 1
ATOM 656 N N . SER A 1 83 ? 16.728 1.601 9.005 1.00 90.69 83 SER A N 1
ATOM 657 C CA . SER A 1 83 ? 17.302 1.537 7.653 1.00 90.69 83 SER A CA 1
ATOM 658 C C . SER A 1 83 ? 16.383 0.830 6.652 1.00 90.69 83 SER A C 1
ATOM 660 O O . SER A 1 83 ? 16.438 1.124 5.456 1.00 90.69 83 SER A O 1
ATOM 662 N N . LYS A 1 84 ? 15.486 -0.036 7.140 1.00 92.75 84 LYS A N 1
ATOM 663 C CA . LYS A 1 84 ? 14.460 -0.767 6.380 1.00 92.75 84 LYS A CA 1
ATOM 664 C C . LYS A 1 84 ? 13.068 -0.142 6.498 1.00 92.75 84 LYS A C 1
ATOM 666 O O . LYS A 1 84 ? 12.079 -0.743 6.086 1.00 92.75 84 LYS A O 1
ATOM 671 N N . TRP A 1 85 ? 12.988 1.104 6.970 1.00 94.25 85 TRP A N 1
ATOM 672 C CA . TRP A 1 85 ? 11.739 1.843 7.184 1.00 94.25 85 TRP A CA 1
ATOM 673 C C . TRP A 1 85 ? 10.766 1.810 5.991 1.00 94.25 85 TRP A C 1
ATOM 675 O O . TRP A 1 85 ? 9.557 1.823 6.189 1.00 94.25 85 TRP A O 1
ATOM 685 N N . ALA A 1 86 ? 11.269 1.778 4.751 1.00 94.44 86 ALA A N 1
ATOM 686 C CA . ALA A 1 86 ? 10.440 1.852 3.547 1.00 94.44 86 ALA A CA 1
ATOM 687 C C . ALA A 1 86 ? 9.562 0.608 3.326 1.00 94.44 86 ALA A C 1
ATOM 689 O O . ALA A 1 86 ? 8.534 0.711 2.662 1.00 94.44 86 ALA A O 1
ATOM 690 N N . THR A 1 87 ? 9.951 -0.541 3.885 1.00 96.00 87 THR A N 1
ATOM 691 C CA . THR A 1 87 ? 9.205 -1.805 3.803 1.00 96.00 87 THR A CA 1
ATOM 692 C C . THR A 1 87 ? 8.676 -2.229 5.171 1.00 96.00 87 THR A C 1
ATOM 694 O O . THR A 1 87 ? 7.495 -2.546 5.287 1.00 96.00 87 THR A O 1
ATOM 697 N N . ALA A 1 88 ? 9.503 -2.151 6.219 1.00 96.12 88 ALA A N 1
ATOM 698 C CA . ALA A 1 88 ? 9.154 -2.598 7.567 1.00 96.12 88 ALA A CA 1
ATOM 699 C C . ALA A 1 88 ? 8.061 -1.744 8.227 1.00 96.12 88 ALA A C 1
ATOM 701 O O . ALA A 1 88 ? 7.077 -2.281 8.731 1.00 96.12 88 ALA A O 1
ATOM 702 N N . PHE A 1 89 ? 8.189 -0.411 8.182 1.00 97.25 89 PHE A N 1
ATOM 703 C CA . PHE A 1 89 ? 7.240 0.494 8.836 1.00 97.25 89 PHE A CA 1
ATOM 704 C C . PHE A 1 89 ? 5.814 0.369 8.275 1.00 97.25 89 PHE A C 1
ATOM 706 O O . PHE A 1 89 ? 4.891 0.158 9.062 1.00 97.25 89 PHE A O 1
ATOM 713 N N . PRO A 1 90 ? 5.569 0.482 6.951 1.00 97.38 90 PRO A N 1
ATOM 714 C CA . PRO A 1 90 ? 4.207 0.385 6.438 1.00 97.38 90 PRO A CA 1
ATOM 715 C C . PRO A 1 90 ? 3.601 -1.013 6.640 1.00 97.38 90 PRO A C 1
ATOM 717 O O . PRO A 1 90 ? 2.389 -1.104 6.835 1.00 97.38 90 PRO A O 1
ATOM 720 N N . ARG A 1 91 ? 4.414 -2.084 6.657 1.00 97.56 91 ARG A N 1
ATOM 721 C CA . ARG A 1 91 ? 3.950 -3.431 7.028 1.00 97.56 91 ARG A CA 1
ATOM 722 C C . ARG A 1 91 ? 3.556 -3.522 8.499 1.00 97.56 91 ARG A C 1
ATOM 724 O O . ARG A 1 91 ? 2.490 -4.049 8.792 1.00 97.56 91 ARG A O 1
ATOM 731 N N . ALA A 1 92 ? 4.340 -2.947 9.410 1.00 98.06 92 ALA A N 1
ATOM 732 C CA . ALA A 1 92 ? 3.983 -2.892 10.827 1.00 98.06 92 ALA A CA 1
ATOM 733 C C . ALA A 1 92 ? 2.666 -2.130 11.059 1.00 98.06 92 ALA A C 1
ATOM 735 O O . ALA A 1 92 ? 1.812 -2.603 11.802 1.00 98.06 92 ALA A O 1
ATOM 736 N N . VAL A 1 93 ? 2.450 -1.010 10.353 1.00 98.25 93 VAL A N 1
ATOM 737 C CA . VAL A 1 93 ? 1.170 -0.275 10.386 1.00 98.25 93 VAL A CA 1
ATOM 738 C C . VAL A 1 93 ? 0.007 -1.143 9.895 1.00 98.25 93 VAL A C 1
ATOM 740 O O . VAL A 1 93 ? -1.045 -1.139 10.526 1.00 98.25 93 VAL A O 1
ATOM 743 N N . MET A 1 94 ? 0.182 -1.891 8.797 1.00 98.06 94 MET A N 1
ATOM 744 C CA . MET A 1 94 ? -0.836 -2.832 8.305 1.00 98.06 94 MET A CA 1
ATOM 745 C C . MET A 1 94 ? -1.168 -3.884 9.367 1.00 98.06 94 MET A C 1
ATOM 747 O O . MET A 1 94 ? -2.334 -4.051 9.709 1.00 98.06 94 MET A O 1
ATOM 751 N N . LYS A 1 95 ? -0.150 -4.553 9.922 1.00 98.06 95 LYS A N 1
ATOM 752 C CA . LYS A 1 95 ? -0.333 -5.621 10.914 1.00 98.06 95 LYS A CA 1
ATOM 753 C C . LYS A 1 95 ? -1.020 -5.122 12.183 1.00 98.06 95 LYS A C 1
ATOM 755 O O . LYS A 1 95 ? -1.936 -5.781 12.666 1.00 98.06 95 LYS A O 1
ATOM 760 N N . ASP A 1 96 ? -0.617 -3.963 12.700 1.00 98.25 96 ASP A N 1
ATOM 761 C CA . ASP A 1 96 ? -1.232 -3.366 13.890 1.00 98.25 96 ASP A CA 1
ATOM 762 C C . ASP A 1 96 ? -2.692 -2.960 13.626 1.00 98.25 96 ASP A C 1
ATOM 764 O O . ASP A 1 96 ? -3.583 -3.292 14.408 1.00 98.25 96 ASP A O 1
ATOM 768 N N . ALA A 1 97 ? -2.964 -2.323 12.482 1.00 97.50 97 ALA A N 1
ATOM 769 C CA . ALA A 1 97 ? -4.317 -1.955 12.075 1.00 97.50 97 ALA A CA 1
ATOM 770 C C . ALA A 1 97 ? -5.229 -3.182 11.916 1.00 97.50 97 ALA A C 1
ATOM 772 O O . ALA A 1 97 ? -6.339 -3.194 12.448 1.00 97.50 97 ALA A O 1
ATOM 773 N N . GLU A 1 98 ? -4.759 -4.234 11.246 1.00 96.25 98 GLU A N 1
ATOM 774 C CA . GLU A 1 98 ? -5.502 -5.485 11.067 1.00 96.25 98 GLU A CA 1
ATOM 775 C C . GLU A 1 98 ? -5.759 -6.198 12.398 1.00 96.25 98 GLU A C 1
ATOM 777 O O . GLU A 1 98 ? -6.894 -6.599 12.663 1.00 96.25 98 GLU A O 1
ATOM 782 N N . ALA A 1 99 ? -4.750 -6.292 13.272 1.00 97.38 99 ALA A N 1
ATOM 783 C CA . ALA A 1 99 ? -4.893 -6.878 14.607 1.00 97.38 99 ALA A CA 1
ATOM 784 C C . ALA A 1 99 ? -5.941 -6.139 15.458 1.00 97.38 99 ALA A C 1
ATOM 786 O O . ALA A 1 99 ? -6.630 -6.744 16.282 1.00 97.38 99 ALA A O 1
ATOM 787 N N . LYS A 1 100 ? -6.099 -4.833 15.223 1.00 96.69 100 LYS A N 1
ATOM 788 C CA . LYS A 1 100 ? -7.076 -3.956 15.882 1.00 96.69 100 LYS A CA 1
ATOM 789 C C . LYS A 1 100 ? -8.396 -3.826 15.118 1.00 96.69 100 LYS A C 1
ATOM 791 O O . LYS A 1 100 ? -9.244 -3.025 15.510 1.00 96.69 100 LYS A O 1
ATOM 796 N N . ASN A 1 101 ? -8.597 -4.618 14.061 1.00 95.88 101 ASN A N 1
ATOM 797 C CA . ASN A 1 101 ? -9.781 -4.597 13.196 1.00 95.88 101 ASN A CA 1
ATOM 798 C C . ASN A 1 101 ? -10.087 -3.207 12.604 1.00 95.88 101 ASN A C 1
ATOM 800 O O . ASN A 1 101 ? -11.249 -2.816 12.484 1.00 95.88 101 ASN A O 1
ATOM 804 N N . LYS A 1 102 ? -9.048 -2.443 12.263 1.00 94.25 102 LYS A N 1
ATOM 805 C CA . LYS A 1 102 ? -9.164 -1.142 11.598 1.00 94.25 102 LYS A CA 1
ATOM 806 C C . LYS A 1 102 ? -9.215 -1.323 10.084 1.00 94.25 102 LYS A C 1
ATOM 808 O O . LYS A 1 102 ? -8.563 -2.206 9.529 1.00 94.25 102 LYS A O 1
ATOM 813 N N . GLU A 1 103 ? -9.957 -0.450 9.410 1.00 93.94 103 GLU A N 1
ATOM 814 C CA . GLU A 1 103 ? -9.982 -0.417 7.948 1.00 93.94 103 GLU A CA 1
ATOM 815 C C . GLU A 1 103 ? -8.668 0.172 7.422 1.00 93.94 103 GLU A C 1
ATOM 817 O O . GLU A 1 103 ? -8.348 1.338 7.673 1.00 93.94 103 GLU A O 1
ATOM 822 N N . PHE A 1 104 ? -7.904 -0.645 6.698 1.00 96.62 104 PHE A N 1
ATOM 823 C CA . PHE A 1 104 ? -6.576 -0.314 6.190 1.00 96.62 104 PHE A CA 1
ATOM 824 C C . PHE A 1 104 ? -6.565 -0.233 4.661 1.00 96.62 104 PHE A C 1
ATOM 826 O O . PHE A 1 104 ? -7.054 -1.134 3.976 1.00 96.62 104 PHE A O 1
ATOM 833 N N . VAL A 1 105 ? -5.945 0.818 4.119 1.00 97.31 105 VAL A N 1
ATOM 834 C CA . VAL A 1 105 ? -5.664 0.948 2.684 1.00 97.31 105 VAL A CA 1
ATOM 835 C C . VAL A 1 105 ? -4.200 1.308 2.459 1.00 97.31 105 VAL A C 1
ATOM 837 O O . VAL A 1 105 ? -3.704 2.310 2.982 1.00 97.31 105 VAL A O 1
ATOM 840 N N . LEU A 1 106 ? -3.528 0.540 1.600 1.00 98.25 106 LEU A N 1
ATOM 841 C CA . LEU A 1 106 ? -2.180 0.850 1.133 1.00 98.25 106 LEU A CA 1
ATOM 842 C C . LEU A 1 106 ? -2.220 1.620 -0.187 1.00 98.25 106 LEU A C 1
ATOM 844 O O . LEU A 1 106 ? -2.842 1.203 -1.162 1.00 98.25 106 LEU A O 1
ATOM 848 N N . MET A 1 107 ? -1.495 2.733 -0.236 1.00 97.94 107 MET A N 1
ATOM 849 C CA . MET A 1 107 ? -1.256 3.527 -1.434 1.00 97.94 107 MET A CA 1
ATOM 850 C C . MET A 1 107 ? 0.220 3.463 -1.839 1.00 97.94 107 MET A C 1
ATOM 852 O O . MET A 1 107 ? 1.067 4.099 -1.217 1.00 97.94 107 MET A O 1
ATOM 856 N N . SER A 1 108 ? 0.538 2.737 -2.912 1.00 97.94 108 SER A N 1
ATOM 857 C CA . SER A 1 108 ? 1.868 2.737 -3.530 1.00 97.94 108 SER A CA 1
ATOM 858 C C . SER A 1 108 ? 2.097 4.038 -4.301 1.00 97.94 108 SER A C 1
ATOM 860 O O . SER A 1 108 ? 1.366 4.375 -5.242 1.00 97.94 108 SER A O 1
ATOM 862 N N . LEU A 1 109 ? 3.113 4.799 -3.889 1.00 97.25 109 LEU A N 1
ATOM 863 C CA . LEU A 1 109 ? 3.320 6.174 -4.337 1.00 97.25 109 LEU A CA 1
ATOM 864 C C . LEU A 1 109 ? 4.245 6.310 -5.543 1.00 97.25 109 LEU A C 1
ATOM 866 O O . LEU A 1 109 ? 4.117 7.282 -6.279 1.00 97.25 109 LEU A O 1
ATOM 870 N N . ARG A 1 110 ? 5.215 5.415 -5.750 1.00 95.25 110 ARG A N 1
ATOM 871 C CA . ARG A 1 110 ? 6.251 5.600 -6.784 1.00 95.25 110 ARG A CA 1
ATOM 872 C C . ARG A 1 110 ? 6.287 4.440 -7.766 1.00 95.25 110 ARG A C 1
ATOM 874 O O . ARG A 1 110 ? 5.674 4.535 -8.826 1.00 95.25 110 ARG A O 1
ATOM 881 N N . ASN A 1 111 ? 7.028 3.394 -7.421 1.00 95.25 111 ASN A N 1
ATOM 882 C CA . ASN A 1 111 ? 7.093 2.167 -8.196 1.00 95.25 111 ASN A CA 1
ATOM 883 C C . ASN A 1 111 ? 6.121 1.168 -7.557 1.00 95.25 111 ASN A C 1
ATOM 885 O O . ASN A 1 111 ? 6.195 1.006 -6.344 1.00 95.25 111 ASN A O 1
ATOM 889 N N . PRO A 1 112 ? 5.267 0.480 -8.334 1.00 97.62 1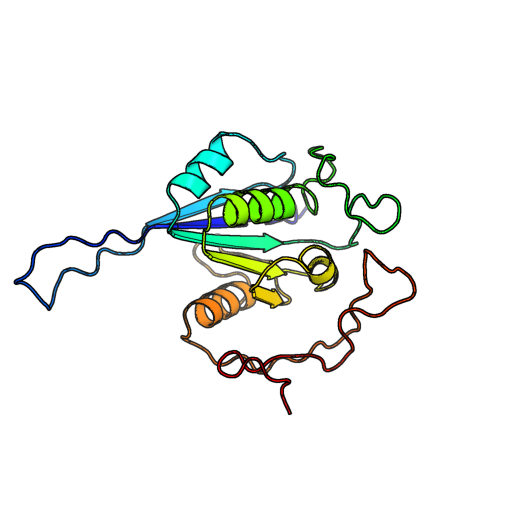12 PRO A N 1
ATOM 890 C CA . PRO A 1 112 ? 4.185 -0.352 -7.798 1.00 97.62 112 PRO A CA 1
ATOM 891 C C . PRO A 1 112 ? 4.659 -1.669 -7.164 1.00 97.62 112 PRO A C 1
ATOM 893 O O . PRO A 1 112 ? 3.841 -2.444 -6.685 1.00 97.62 112 PRO A O 1
A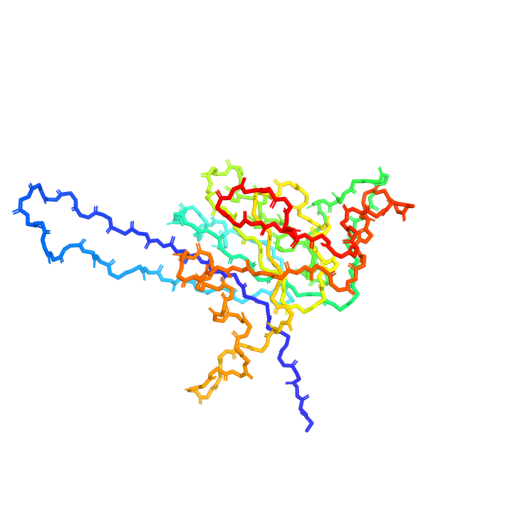TOM 896 N N . TYR A 1 113 ? 5.963 -1.958 -7.195 1.00 97.88 113 TYR A N 1
ATOM 897 C CA . TYR A 1 113 ? 6.525 -3.235 -6.751 1.00 97.88 113 TYR A CA 1
ATOM 898 C C . TYR A 1 113 ? 6.361 -3.482 -5.250 1.00 97.88 113 TYR A C 1
ATOM 900 O O . TYR A 1 113 ? 6.356 -4.629 -4.824 1.00 97.88 113 TYR A O 1
ATOM 908 N N . ASP A 1 114 ? 6.204 -2.421 -4.458 1.00 96.94 114 ASP A N 1
ATOM 909 C CA . ASP A 1 114 ? 5.870 -2.531 -3.039 1.00 96.94 114 ASP A CA 1
ATOM 910 C C . ASP A 1 114 ? 4.475 -3.107 -2.787 1.00 96.94 114 ASP A C 1
ATOM 912 O O . ASP A 1 114 ? 4.240 -3.571 -1.679 1.00 96.94 114 ASP A O 1
ATOM 916 N N . ALA A 1 115 ? 3.577 -3.157 -3.778 1.00 97.25 115 ALA A N 1
ATOM 917 C CA . ALA A 1 115 ? 2.283 -3.827 -3.641 1.00 97.25 115 ALA A CA 1
ATOM 918 C C . ALA A 1 115 ? 2.423 -5.310 -3.251 1.00 97.25 115 ALA A C 1
ATOM 920 O O . ALA A 1 115 ? 1.570 -5.830 -2.537 1.00 97.25 115 ALA A O 1
ATOM 921 N N . ALA A 1 116 ? 3.513 -5.970 -3.659 1.00 97.50 116 ALA A N 1
ATOM 922 C CA . ALA A 1 116 ? 3.811 -7.347 -3.264 1.00 97.50 116 ALA A CA 1
ATOM 923 C C . ALA A 1 116 ? 4.113 -7.500 -1.763 1.00 97.50 116 ALA A C 1
ATOM 925 O O . ALA A 1 116 ? 4.034 -8.595 -1.227 1.00 97.50 116 ALA A O 1
ATOM 926 N N . ASN A 1 117 ? 4.412 -6.408 -1.056 1.00 97.69 117 ASN A N 1
ATOM 927 C CA . ASN A 1 117 ? 4.658 -6.435 0.384 1.00 97.69 117 ASN A CA 1
ATOM 928 C C . ASN A 1 117 ? 3.362 -6.377 1.205 1.00 97.69 117 ASN A C 1
ATOM 930 O O . ASN A 1 117 ? 3.448 -6.161 2.408 1.00 97.69 117 ASN A O 1
ATOM 934 N N . PHE A 1 118 ? 2.181 -6.449 0.589 1.00 97.56 118 PHE A N 1
ATOM 935 C CA . PHE A 1 118 ? 0.895 -6.252 1.266 1.00 97.56 118 PHE A CA 1
ATOM 936 C C . PHE A 1 118 ? -0.168 -7.214 0.724 1.00 97.56 118 PHE A C 1
ATOM 938 O O . PHE A 1 118 ? -1.312 -6.818 0.523 1.00 97.56 118 PHE A O 1
ATOM 945 N N . GLU A 1 119 ? 0.206 -8.468 0.450 1.00 95.19 119 GLU A N 1
ATOM 946 C CA . GLU A 1 119 ? -0.740 -9.507 0.008 1.00 95.19 119 GLU A CA 1
ATOM 947 C C . GLU A 1 119 ? -1.856 -9.748 1.038 1.00 95.19 119 GLU A C 1
ATOM 949 O O . GLU A 1 119 ? -2.969 -10.120 0.675 1.00 95.19 119 GLU A O 1
ATOM 954 N N . GLU A 1 120 ? -1.576 -9.488 2.318 1.00 95.12 120 GLU A N 1
ATOM 955 C CA . GLU A 1 120 ? -2.548 -9.599 3.407 1.00 95.12 120 GLU A CA 1
ATOM 956 C C . GLU A 1 120 ? -3.576 -8.450 3.421 1.00 95.12 120 GLU A C 1
ATOM 958 O O . GLU A 1 120 ? -4.699 -8.629 3.899 1.00 95.12 120 GLU A O 1
ATOM 963 N N . ALA A 1 121 ? -3.227 -7.291 2.848 1.00 95.25 121 ALA A N 1
ATOM 964 C CA . ALA A 1 121 ? -4.083 -6.114 2.870 1.00 95.25 121 ALA A CA 1
ATOM 965 C C . ALA A 1 121 ? -5.310 -6.293 1.969 1.00 95.25 121 ALA A C 1
ATOM 967 O O . ALA A 1 121 ? -5.217 -6.592 0.778 1.00 95.25 121 ALA A O 1
ATOM 968 N N . LYS A 1 122 ? -6.488 -5.964 2.506 1.00 93.69 122 LYS A N 1
ATOM 969 C CA . LYS A 1 122 ? -7.757 -6.007 1.754 1.00 93.69 122 LYS A CA 1
ATOM 970 C C . LYS A 1 122 ? -7.851 -4.958 0.642 1.00 93.69 122 LYS A C 1
ATOM 972 O O . LYS A 1 122 ? -8.667 -5.104 -0.268 1.00 93.69 122 LYS A O 1
ATOM 977 N N . ALA A 1 123 ? -7.065 -3.884 0.727 1.00 94.88 123 ALA A N 1
ATOM 978 C CA . ALA A 1 123 ? -7.099 -2.778 -0.218 1.00 94.88 123 ALA A CA 1
ATOM 979 C C . ALA A 1 123 ? -5.693 -2.233 -0.500 1.00 94.88 123 ALA A C 1
ATOM 981 O O . ALA A 1 123 ? -5.026 -1.680 0.377 1.00 94.88 123 ALA A O 1
ATOM 982 N N . VAL A 1 124 ? -5.283 -2.332 -1.765 1.00 97.06 124 VAL A N 1
ATOM 983 C CA . VAL A 1 124 ? -4.016 -1.805 -2.279 1.00 97.06 124 VAL A CA 1
ATOM 984 C C . VAL A 1 124 ? -4.281 -1.031 -3.566 1.00 97.06 124 VAL A C 1
ATOM 986 O O . VAL A 1 124 ? -4.973 -1.511 -4.463 1.00 97.06 124 VAL A O 1
ATOM 989 N N . LEU A 1 125 ? -3.725 0.175 -3.677 1.00 96.56 125 LEU A N 1
ATOM 990 C CA . LEU A 1 125 ? -3.820 0.999 -4.879 1.00 96.56 125 LEU A CA 1
ATOM 991 C C . LEU A 1 125 ? -2.459 1.594 -5.248 1.00 96.56 125 LEU A C 1
ATOM 993 O O . LEU A 1 125 ? -1.699 2.011 -4.381 1.00 96.56 125 LEU A O 1
ATOM 997 N N . ALA A 1 126 ? -2.158 1.689 -6.542 1.00 97.88 126 ALA A N 1
ATOM 998 C CA . ALA A 1 126 ? -0.942 2.329 -7.045 1.00 97.88 126 ALA A CA 1
ATOM 999 C C . ALA A 1 126 ? -1.280 3.648 -7.751 1.00 97.88 126 ALA A C 1
ATOM 1001 O O . ALA A 1 126 ? -2.083 3.664 -8.685 1.00 97.88 126 ALA A O 1
ATOM 1002 N N . VAL A 1 127 ? -0.661 4.757 -7.321 1.00 97.56 127 VAL A N 1
ATOM 1003 C CA . VAL A 1 127 ? -0.910 6.095 -7.901 1.00 97.56 127 VAL A CA 1
ATOM 1004 C C . VAL A 1 127 ? 0.201 6.608 -8.807 1.00 97.56 127 VAL A C 1
ATOM 1006 O O . VAL A 1 127 ? -0.035 7.571 -9.532 1.00 97.56 127 VAL A O 1
ATOM 1009 N N . TYR A 1 128 ? 1.392 6.000 -8.802 1.00 97.19 128 TYR A N 1
ATOM 1010 C CA . TYR A 1 128 ? 2.515 6.368 -9.683 1.00 97.19 128 TYR A CA 1
ATOM 1011 C C . TYR A 1 128 ? 2.964 7.845 -9.584 1.00 97.19 128 TYR A C 1
ATOM 1013 O O . TYR A 1 128 ? 3.434 8.444 -10.553 1.00 97.19 128 TYR A O 1
ATOM 1021 N N . GLY A 1 129 ? 2.830 8.465 -8.410 1.00 94.00 129 GLY A N 1
ATOM 1022 C CA . GLY A 1 129 ? 3.387 9.785 -8.114 1.00 94.00 129 GLY A CA 1
ATOM 1023 C C . GLY A 1 129 ? 3.422 10.084 -6.616 1.00 94.00 129 GLY A C 1
ATOM 1024 O O . GLY A 1 129 ? 2.418 9.971 -5.919 1.00 94.00 129 GLY A O 1
ATOM 1025 N N . PHE A 1 130 ? 4.594 10.491 -6.134 1.00 92.06 130 PHE A N 1
ATOM 1026 C CA . PHE A 1 130 ? 4.911 10.591 -4.707 1.00 92.06 130 PHE A CA 1
ATOM 1027 C C . PHE A 1 130 ? 5.037 12.026 -4.195 1.00 92.06 130 PHE A C 1
ATOM 1029 O O . PHE A 1 130 ? 5.178 12.250 -2.993 1.00 92.06 130 PHE A O 1
ATOM 1036 N N . LYS A 1 131 ? 5.071 13.024 -5.086 1.00 89.38 131 LYS A N 1
ATOM 1037 C CA . LYS A 1 131 ? 5.258 14.411 -4.659 1.00 89.38 131 LYS A CA 1
ATOM 1038 C C . LYS A 1 131 ? 3.964 14.915 -4.024 1.00 89.38 131 LYS A C 1
ATOM 1040 O O . LYS A 1 131 ? 2.948 15.054 -4.699 1.00 89.38 131 LYS A O 1
ATOM 1045 N N . GLY A 1 132 ? 4.038 15.198 -2.728 1.00 88.44 132 GLY A N 1
ATOM 1046 C CA . GLY A 1 132 ? 2.910 15.672 -1.934 1.00 88.44 132 GLY A CA 1
ATOM 1047 C C . GLY A 1 132 ? 2.610 17.162 -2.098 1.00 88.44 132 GLY A C 1
ATOM 1048 O O . GLY A 1 132 ? 2.768 17.758 -3.166 1.00 88.44 132 GLY A O 1
ATOM 1049 N N . T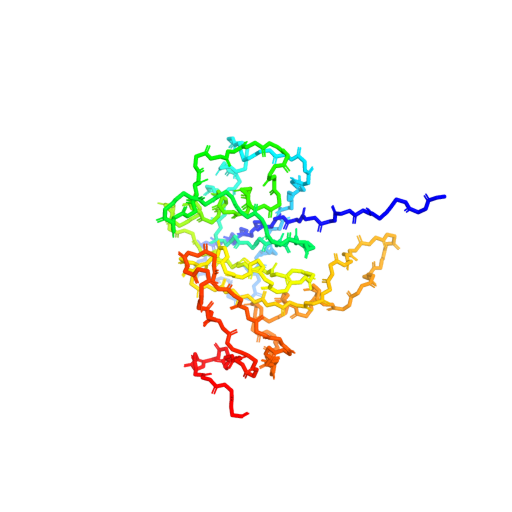YR A 1 133 ? 2.157 17.762 -1.004 1.00 86.06 133 TYR A N 1
ATOM 1050 C CA . TYR A 1 133 ? 1.813 19.173 -0.909 1.00 86.06 133 TYR A CA 1
ATOM 1051 C C . TYR A 1 133 ? 2.973 19.962 -0.294 1.00 86.06 133 TYR A C 1
ATOM 1053 O O . TYR A 1 133 ? 3.536 19.561 0.721 1.00 86.06 133 TYR A O 1
ATOM 1061 N N . SER A 1 134 ? 3.352 21.078 -0.909 1.00 85.94 134 SER A N 1
ATOM 1062 C CA . SER A 1 134 ? 4.405 21.959 -0.391 1.00 85.94 134 SER A CA 1
ATOM 1063 C C . SER A 1 134 ? 4.193 23.375 -0.909 1.00 85.94 134 SER A C 1
ATOM 1065 O O . SER A 1 134 ? 3.834 23.532 -2.076 1.00 85.94 134 SER A O 1
ATOM 1067 N N . ASN A 1 135 ? 4.480 24.393 -0.094 1.00 88.69 135 ASN A N 1
ATOM 1068 C CA . ASN A 1 135 ? 4.364 25.809 -0.473 1.00 88.69 135 ASN A CA 1
ATOM 1069 C C . ASN A 1 135 ? 2.969 26.183 -1.009 1.00 88.69 135 ASN A C 1
ATOM 1071 O O . ASN A 1 135 ? 2.853 26.845 -2.035 1.00 88.69 135 ASN A O 1
ATOM 1075 N N . GLY A 1 136 ? 1.907 25.711 -0.348 1.00 87.19 136 GLY A N 1
ATOM 1076 C CA . GLY A 1 136 ? 0.533 26.061 -0.722 1.00 87.19 136 GLY A CA 1
ATOM 1077 C C . GLY A 1 136 ? -0.007 25.353 -1.972 1.00 87.19 136 GLY A C 1
ATOM 1078 O O . GLY A 1 136 ? -1.088 25.697 -2.437 1.00 87.19 136 GLY A O 1
ATOM 1079 N N . ALA A 1 137 ? 0.727 24.389 -2.541 1.00 86.44 137 ALA A N 1
ATOM 1080 C CA . ALA A 1 137 ? 0.337 23.736 -3.786 1.00 86.44 137 ALA A CA 1
ATOM 1081 C C . ALA A 1 137 ? 0.630 22.230 -3.801 1.00 86.44 137 ALA A C 1
ATOM 1083 O O . ALA A 1 137 ? 1.656 21.754 -3.300 1.00 86.44 137 ALA A O 1
ATOM 1084 N N . TYR A 1 138 ? -0.251 21.478 -4.467 1.00 86.75 138 TYR A N 1
ATOM 1085 C CA . TYR A 1 138 ? 0.007 20.088 -4.829 1.00 86.75 138 TYR A CA 1
ATOM 1086 C C . TYR A 1 138 ? 1.100 20.020 -5.889 1.00 86.75 138 TYR A C 1
ATOM 1088 O O . TYR A 1 138 ? 1.020 20.660 -6.937 1.00 86.75 138 TYR A O 1
ATOM 1096 N N . ARG A 1 139 ? 2.134 19.220 -5.627 1.00 93.06 139 ARG A N 1
ATOM 1097 C CA . ARG A 1 139 ? 3.253 19.064 -6.558 1.00 93.06 139 ARG A CA 1
ATOM 1098 C C . ARG A 1 139 ? 2.983 18.049 -7.662 1.00 93.06 139 ARG A C 1
ATOM 1100 O O . ARG A 1 139 ? 3.660 18.116 -8.687 1.00 93.06 139 ARG A O 1
ATOM 1107 N N . GLN A 1 140 ? 2.046 17.132 -7.438 1.00 92.75 140 GLN A N 1
ATOM 1108 C CA . GLN A 1 140 ? 1.552 16.139 -8.387 1.00 92.75 140 GLN A CA 1
ATOM 1109 C C . GLN A 1 140 ? 0.063 15.844 -8.125 1.00 92.75 140 GLN A C 1
ATOM 1111 O O . GLN A 1 140 ? -0.391 15.974 -6.987 1.00 92.75 140 GLN A O 1
ATOM 1116 N N . PRO A 1 141 ? -0.699 15.419 -9.150 1.00 95.44 141 PRO A N 1
ATOM 1117 C CA . PRO A 1 141 ? -2.120 15.089 -9.008 1.00 95.44 141 PRO A CA 1
ATOM 1118 C C . PRO A 1 141 ? -2.376 13.689 -8.419 1.00 95.44 141 PRO A C 1
ATOM 1120 O O . PRO A 1 141 ? -3.508 13.371 -8.067 1.00 95.44 141 PRO A O 1
ATOM 1123 N N . ASN A 1 142 ? -1.342 12.848 -8.320 1.00 96.69 142 ASN A N 1
ATOM 1124 C CA . ASN A 1 142 ? -1.449 11.412 -8.051 1.00 96.69 142 ASN A CA 1
ATOM 1125 C C . ASN A 1 142 ? -2.014 11.089 -6.657 1.00 96.69 142 ASN A C 1
ATOM 1127 O O . ASN A 1 142 ? -3.004 10.369 -6.560 1.00 96.69 142 ASN A O 1
ATOM 1131 N N . ILE A 1 143 ? -1.438 11.660 -5.589 1.00 93.81 143 ILE A N 1
ATOM 1132 C CA . ILE A 1 143 ? -1.934 11.462 -4.215 1.00 93.81 143 ILE A CA 1
ATOM 1133 C C . ILE A 1 143 ? -3.383 11.966 -4.076 1.00 93.81 143 ILE A C 1
ATOM 1135 O O . ILE A 1 143 ? -4.224 11.183 -3.638 1.00 93.81 143 ILE A O 1
ATOM 1139 N N . PRO A 1 144 ? -3.741 13.196 -4.514 1.00 94.19 144 PRO A N 1
ATOM 1140 C CA . PRO A 1 144 ? -5.138 13.635 -4.524 1.00 94.19 144 PRO A CA 1
ATOM 1141 C C . PRO A 1 144 ? -6.089 12.689 -5.267 1.00 94.19 144 PRO A C 1
ATOM 1143 O O . PRO A 1 144 ? -7.183 12.423 -4.780 1.00 94.19 144 PRO A O 1
ATOM 1146 N N . ALA A 1 145 ? -5.688 12.157 -6.426 1.00 95.44 145 ALA A N 1
ATOM 1147 C CA . ALA A 1 145 ? -6.503 11.203 -7.179 1.00 95.44 145 ALA A CA 1
ATOM 1148 C C . ALA A 1 145 ? -6.694 9.872 -6.427 1.00 95.44 145 ALA A C 1
ATOM 1150 O O . ALA A 1 145 ? -7.799 9.324 -6.424 1.00 95.44 145 ALA A O 1
ATOM 1151 N N . GLY A 1 146 ? -5.649 9.378 -5.755 1.00 94.94 146 GLY A N 1
ATOM 1152 C CA . GLY A 1 146 ? -5.723 8.204 -4.883 1.00 94.94 146 GLY A CA 1
ATOM 1153 C C . GLY A 1 146 ? -6.689 8.414 -3.722 1.00 94.94 146 GLY A C 1
ATOM 1154 O O . GLY A 1 146 ? -7.591 7.608 -3.528 1.00 94.94 146 GLY A O 1
ATOM 1155 N N . ILE A 1 147 ? -6.575 9.540 -3.014 1.00 94.12 147 ILE A N 1
ATOM 1156 C CA . ILE A 1 147 ? -7.473 9.886 -1.902 1.00 94.12 147 ILE A CA 1
ATOM 1157 C C . ILE A 1 147 ? -8.930 9.982 -2.374 1.00 94.12 147 ILE A C 1
ATOM 1159 O O . ILE A 1 147 ? -9.798 9.329 -1.803 1.00 94.12 147 ILE A O 1
ATOM 1163 N N . LYS A 1 148 ? -9.204 10.699 -3.472 1.00 93.69 148 LYS A N 1
ATOM 1164 C CA . LYS A 1 148 ? -10.550 10.753 -4.073 1.00 93.69 148 LYS A CA 1
ATOM 1165 C C . LYS A 1 148 ? -11.095 9.369 -4.423 1.00 93.69 148 LYS A C 1
ATOM 1167 O O . LYS A 1 148 ? -12.287 9.124 -4.299 1.00 93.69 148 LYS A O 1
ATOM 1172 N N . THR A 1 149 ? -10.232 8.461 -4.870 1.00 94.50 149 THR A N 1
ATOM 1173 C CA . THR A 1 149 ? -10.612 7.076 -5.175 1.00 94.50 149 THR A CA 1
ATOM 1174 C C . THR A 1 149 ? -10.976 6.294 -3.916 1.00 94.50 149 THR A C 1
ATOM 1176 O O . THR A 1 149 ? -12.014 5.639 -3.918 1.00 94.50 149 THR A O 1
ATOM 1179 N N . ILE A 1 150 ? -10.181 6.404 -2.844 1.00 92.88 150 ILE A N 1
ATOM 1180 C CA . ILE A 1 150 ? -10.462 5.764 -1.545 1.00 92.88 150 ILE A CA 1
ATOM 1181 C C . ILE A 1 150 ? -11.837 6.192 -1.020 1.00 92.88 150 ILE A C 1
ATOM 1183 O O . ILE A 1 150 ? -12.614 5.355 -0.574 1.00 92.88 150 ILE A O 1
ATOM 1187 N N . PHE A 1 151 ? -12.171 7.478 -1.142 1.00 92.00 151 PHE A N 1
ATOM 1188 C CA . PHE A 1 151 ? -13.460 8.019 -0.701 1.00 92.00 151 PHE A CA 1
ATOM 1189 C C . PHE A 1 151 ? -14.595 7.889 -1.733 1.00 92.00 1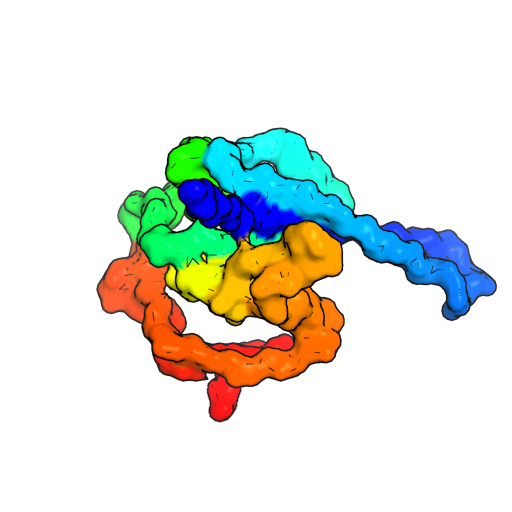51 PHE A C 1
ATOM 1191 O O . PHE A 1 151 ? -15.679 8.430 -1.533 1.00 92.00 151 PHE A O 1
ATOM 1198 N N . GLY A 1 152 ? -14.381 7.175 -2.843 1.00 91.06 152 GLY A N 1
ATOM 1199 C CA . GLY A 1 152 ? -15.427 6.903 -3.835 1.00 91.06 152 GLY A CA 1
ATOM 1200 C C . GLY A 1 152 ? -15.817 8.089 -4.728 1.00 91.06 152 GLY A C 1
ATOM 1201 O O . GLY A 1 152 ? -16.778 7.987 -5.492 1.00 91.06 152 GLY A O 1
ATOM 1202 N N . GLU A 1 153 ? -15.064 9.190 -4.700 1.00 92.81 153 GLU A N 1
ATOM 1203 C CA . GLU A 1 153 ? -15.280 10.376 -5.542 1.00 92.81 153 GLU A CA 1
ATOM 1204 C C . GLU A 1 153 ? -14.783 10.194 -6.984 1.00 92.81 153 GLU A C 1
ATOM 1206 O O . GLU A 1 153 ? -15.009 11.046 -7.847 1.00 92.81 153 GLU A O 1
ATOM 1211 N N . SER A 1 154 ? -14.074 9.102 -7.274 1.00 93.12 154 SER A N 1
ATOM 1212 C CA . SER A 1 154 ? -13.586 8.814 -8.620 1.00 93.12 154 SER A CA 1
ATOM 1213 C C . SER A 1 154 ? -13.698 7.331 -8.976 1.00 93.12 154 SER A C 1
ATOM 1215 O O . SER A 1 154 ? -13.748 6.465 -8.105 1.00 93.12 154 SER A O 1
ATOM 1217 N N . LYS A 1 155 ? -13.751 7.036 -10.283 1.00 91.88 155 LYS A N 1
ATOM 1218 C CA . LYS A 1 155 ? -13.756 5.667 -10.812 1.00 91.88 155 LYS A CA 1
ATOM 1219 C C . LYS A 1 155 ? -12.394 5.352 -11.447 1.00 91.88 155 LYS A C 1
ATOM 1221 O O . LYS A 1 155 ? -12.163 5.796 -12.579 1.00 91.88 155 LYS A O 1
ATOM 1226 N N . PRO A 1 156 ? -11.507 4.592 -10.777 1.00 94.06 156 PRO A N 1
ATOM 1227 C CA . PRO A 1 156 ? -10.213 4.235 -11.337 1.00 94.06 156 PRO A CA 1
ATOM 1228 C C . PRO A 1 156 ? -10.402 3.311 -12.544 1.00 94.06 156 PRO A C 1
ATOM 1230 O O . PRO A 1 156 ? -11.272 2.441 -12.561 1.00 94.06 156 PRO A O 1
ATOM 1233 N N . LYS A 1 157 ? -9.585 3.529 -13.576 1.00 95.44 157 LYS A N 1
ATOM 1234 C CA . LYS A 1 157 ? -9.543 2.717 -14.807 1.00 95.44 157 LYS A CA 1
ATOM 1235 C C . LYS A 1 157 ? -8.138 2.179 -15.097 1.00 95.44 157 LYS A C 1
ATOM 1237 O O . LYS A 1 157 ? -7.876 1.698 -16.195 1.00 95.44 157 LYS A O 1
ATOM 1242 N N . GLY A 1 158 ? -7.218 2.353 -14.148 1.00 95.50 158 GLY A N 1
ATOM 1243 C CA . GLY A 1 158 ? -5.817 2.000 -14.318 1.00 95.50 158 GLY A CA 1
ATOM 1244 C C . GLY A 1 158 ? -5.636 0.491 -14.426 1.00 95.50 158 GLY A C 1
ATOM 1245 O O . GLY A 1 158 ? -6.242 -0.266 -13.673 1.00 95.50 158 GLY A O 1
ATOM 1246 N N . LYS A 1 159 ? -4.772 0.084 -15.351 1.00 97.69 159 LYS A N 1
ATOM 1247 C CA . LYS A 1 159 ? -4.212 -1.262 -15.429 1.00 97.69 159 LYS A CA 1
ATOM 1248 C C . LYS A 1 159 ? -2.704 -1.156 -15.227 1.00 97.69 159 LYS A C 1
ATOM 1250 O O . LYS A 1 159 ? -2.116 -0.139 -15.602 1.00 97.69 159 LYS A O 1
ATOM 1255 N N . LEU A 1 160 ? -2.093 -2.167 -14.623 1.00 98.06 160 LEU A N 1
ATOM 1256 C CA . LEU A 1 160 ? -0.662 -2.200 -14.371 1.00 98.06 160 LEU A CA 1
ATOM 1257 C C . LEU A 1 160 ? 0.097 -2.092 -15.702 1.00 98.06 160 LEU A C 1
ATOM 1259 O O . LEU A 1 160 ? -0.133 -2.910 -16.593 1.00 98.06 160 LEU A O 1
ATOM 1263 N N . PRO A 1 161 ? 0.996 -1.108 -15.858 1.00 98.06 161 PRO A N 1
ATOM 1264 C CA . PRO A 1 161 ? 1.827 -0.976 -17.049 1.00 98.06 161 PRO A CA 1
ATOM 1265 C C . PRO A 1 161 ? 3.103 -1.833 -16.970 1.00 98.06 161 PRO A C 1
ATOM 1267 O O . PRO A 1 161 ? 3.964 -1.716 -17.836 1.00 98.06 161 PRO A O 1
ATOM 1270 N N . VAL A 1 162 ? 3.245 -2.652 -15.922 1.00 98.12 162 VAL A N 1
ATOM 1271 C CA . VAL A 1 162 ? 4.391 -3.523 -15.625 1.00 98.12 162 VAL A CA 1
ATOM 1272 C C . VAL A 1 162 ? 3.905 -4.790 -14.918 1.00 98.12 162 VAL A C 1
ATOM 1274 O O . VAL A 1 162 ? 2.813 -4.791 -14.350 1.00 98.12 162 VAL A O 1
ATOM 1277 N N . ASP A 1 163 ? 4.725 -5.837 -14.915 1.00 98.31 163 ASP A N 1
ATOM 1278 C CA . ASP A 1 163 ? 4.552 -6.974 -14.009 1.00 98.31 163 ASP A CA 1
ATOM 1279 C C . ASP A 1 163 ? 5.016 -6.618 -12.588 1.00 98.31 163 ASP A C 1
ATOM 1281 O O . ASP A 1 163 ? 5.960 -5.846 -12.399 1.00 98.31 163 ASP A O 1
ATOM 1285 N N . ILE A 1 164 ? 4.368 -7.207 -11.586 1.00 98.06 164 ILE A N 1
ATOM 1286 C CA . ILE A 1 164 ? 4.737 -7.133 -10.171 1.00 98.06 164 ILE A CA 1
ATOM 1287 C C . ILE A 1 164 ? 5.228 -8.517 -9.753 1.00 98.06 164 ILE A C 1
ATOM 1289 O O . ILE A 1 164 ? 4.405 -9.428 -9.620 1.00 98.06 164 ILE A O 1
ATOM 1293 N N . PRO A 1 165 ? 6.545 -8.694 -9.563 1.00 97.31 165 PRO A N 1
ATOM 1294 C CA . PRO A 1 165 ? 7.097 -9.939 -9.045 1.00 97.31 165 PRO A CA 1
ATOM 1295 C C . PRO A 1 165 ? 6.574 -10.221 -7.637 1.00 97.31 165 PRO A C 1
ATOM 1297 O O . PRO A 1 165 ? 6.384 -9.287 -6.852 1.00 97.31 165 PRO A O 1
ATOM 1300 N N . SER A 1 166 ? 6.366 -11.494 -7.312 1.00 96.50 166 SER A N 1
ATOM 1301 C CA . SER A 1 166 ? 6.126 -11.889 -5.926 1.00 96.50 166 SER A CA 1
ATOM 1302 C C . SER A 1 166 ? 7.413 -11.738 -5.107 1.00 96.50 166 SER A C 1
ATOM 1304 O O . SER A 1 166 ? 8.519 -11.974 -5.592 1.00 96.50 166 SER A O 1
ATOM 1306 N N . VAL A 1 167 ? 7.266 -11.320 -3.849 1.00 95.81 167 VAL A N 1
ATOM 1307 C CA . VAL A 1 167 ? 8.372 -11.282 -2.876 1.00 95.81 167 VAL A CA 1
ATOM 1308 C C . VAL A 1 167 ? 8.462 -12.568 -2.058 1.00 95.81 167 VAL A C 1
ATOM 1310 O O . VAL A 1 167 ? 9.514 -12.853 -1.495 1.00 95.81 167 VAL A O 1
ATOM 1313 N N . THR A 1 168 ?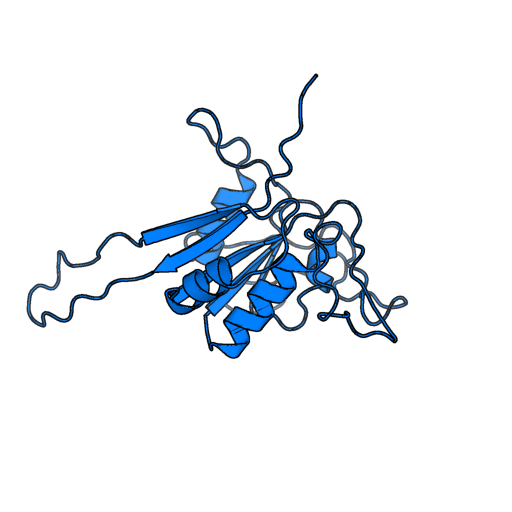 7.379 -13.344 -2.011 1.00 92.62 168 THR A N 1
ATOM 1314 C CA . THR A 1 168 ? 7.274 -14.626 -1.302 1.00 92.62 168 THR A CA 1
ATOM 1315 C C . THR A 1 168 ? 7.641 -15.806 -2.210 1.00 92.62 168 THR A C 1
ATOM 1317 O O . THR A 1 168 ? 8.209 -16.790 -1.747 1.00 92.62 168 THR A O 1
ATOM 1320 N N . HIS A 1 169 ? 7.412 -15.667 -3.522 1.00 94.00 169 HIS A N 1
ATOM 1321 C CA . HIS A 1 169 ? 7.699 -16.668 -4.553 1.00 94.00 169 HIS A CA 1
ATOM 1322 C C . HIS A 1 169 ? 8.500 -16.025 -5.706 1.00 94.00 169 HIS A C 1
ATOM 1324 O O . HIS A 1 169 ? 7.911 -15.592 -6.694 1.00 94.00 169 HIS A O 1
ATOM 1330 N N . PRO A 1 170 ? 9.842 -15.925 -5.614 1.00 88.19 170 PRO A N 1
ATOM 1331 C CA . PRO A 1 170 ? 10.654 -15.095 -6.521 1.00 88.19 170 PRO A CA 1
ATOM 1332 C C . PRO A 1 170 ? 10.563 -15.422 -8.021 1.00 88.19 170 PRO A C 1
ATOM 1334 O O . PRO A 1 170 ? 10.833 -14.556 -8.850 1.00 88.19 170 PRO A O 1
ATOM 1337 N N . GLU A 1 171 ? 10.181 -16.651 -8.371 1.00 92.62 171 GLU A N 1
ATOM 1338 C CA . GLU A 1 171 ? 10.008 -17.101 -9.761 1.00 92.62 171 GLU A CA 1
ATOM 1339 C C . GLU A 1 171 ? 8.617 -16.763 -10.336 1.00 92.62 171 GLU A C 1
ATOM 1341 O O . GLU A 1 171 ? 8.337 -17.022 -11.508 1.00 92.62 171 GLU A O 1
ATOM 1346 N N . GLU A 1 172 ? 7.724 -16.187 -9.525 1.00 96.50 172 GLU A N 1
ATOM 1347 C CA . GLU A 1 172 ? 6.335 -15.922 -9.888 1.00 96.50 172 GLU A CA 1
ATOM 1348 C C . GLU A 1 172 ? 6.028 -14.430 -10.063 1.00 96.50 172 GLU A C 1
ATOM 1350 O O . GLU A 1 172 ? 6.570 -13.541 -9.399 1.00 96.50 172 GLU A O 1
ATOM 1355 N N . ILE A 1 173 ? 5.070 -14.155 -10.949 1.00 97.81 173 ILE A N 1
ATOM 1356 C CA . ILE A 1 173 ? 4.471 -12.830 -11.106 1.00 97.81 173 ILE A CA 1
ATOM 1357 C C . ILE A 1 173 ? 3.167 -12.790 -10.315 1.00 97.81 173 ILE A C 1
ATOM 1359 O O . ILE A 1 173 ? 2.187 -13.424 -10.710 1.00 97.81 173 ILE A O 1
ATOM 1363 N N . LEU A 1 174 ? 3.152 -11.995 -9.244 1.00 97.06 174 LEU A N 1
ATOM 1364 C CA . LEU A 1 174 ? 1.988 -11.803 -8.380 1.00 97.06 174 LEU A CA 1
ATOM 1365 C C . LEU A 1 174 ? 0.862 -11.063 -9.115 1.00 97.06 174 LEU A C 1
ATOM 1367 O O . LEU A 1 174 ? -0.280 -11.516 -9.144 1.00 97.06 174 LEU A O 1
ATOM 1371 N N . TYR A 1 175 ? 1.194 -9.946 -9.773 1.00 97.25 175 TYR A N 1
ATOM 1372 C CA . TYR A 1 175 ? 0.248 -9.196 -10.603 1.00 97.25 175 TYR A CA 1
ATOM 1373 C C . TYR A 1 175 ? 0.839 -8.927 -11.979 1.00 97.25 175 TYR A C 1
ATOM 1375 O O . TYR A 1 175 ? 1.857 -8.254 -12.111 1.00 97.25 175 TYR A O 1
ATOM 1383 N N . LYS A 1 176 ? 0.188 -9.442 -13.021 1.00 97.81 176 LYS A N 1
ATOM 1384 C CA . LYS A 1 176 ? 0.673 -9.317 -14.400 1.00 97.81 176 LYS A CA 1
ATOM 1385 C C . LYS A 1 176 ? 0.423 -7.925 -14.981 1.00 97.81 176 LYS A C 1
ATOM 1387 O O . LYS A 1 176 ? -0.524 -7.236 -14.592 1.00 97.81 176 LYS A O 1
ATOM 1392 N N . PHE A 1 177 ? 1.199 -7.558 -15.994 1.00 97.94 177 PHE A N 1
ATOM 1393 C CA . PHE A 1 177 ? 0.897 -6.458 -16.901 1.00 97.94 177 PHE A CA 1
ATOM 1394 C C . PHE A 1 177 ? -0.573 -6.526 -17.345 1.00 97.94 177 PHE A C 1
ATOM 1396 O O . PHE A 1 177 ? -1.097 -7.583 -17.700 1.00 97.94 177 PHE A O 1
ATOM 1403 N N . GLY A 1 178 ? -1.260 -5.386 -17.317 1.00 97.00 178 GLY A N 1
ATOM 1404 C CA . GLY A 1 178 ? -2.683 -5.294 -17.628 1.00 97.00 178 GLY A CA 1
ATOM 1405 C C . GLY A 1 178 ? -3.621 -5.629 -16.460 1.00 97.00 178 GLY A C 1
ATOM 1406 O O . GLY A 1 178 ? -4.828 -5.413 -16.591 1.00 97.00 178 GLY A O 1
ATOM 1407 N N . HIS A 1 179 ? -3.115 -6.101 -15.314 1.00 97.31 179 HIS A N 1
ATOM 1408 C CA . HIS A 1 179 ? -3.931 -6.331 -14.119 1.00 97.31 179 HIS A CA 1
ATOM 1409 C C . HIS A 1 179 ? -4.537 -5.018 -13.594 1.00 97.31 179 HIS A C 1
ATOM 1411 O O . HIS A 1 179 ? -3.913 -3.966 -13.664 1.00 97.31 179 HIS A O 1
ATOM 1417 N N . GLY A 1 180 ? -5.761 -5.044 -13.075 1.00 96.44 180 GLY A N 1
ATOM 1418 C CA . GLY A 1 180 ? -6.433 -3.846 -12.576 1.00 96.44 180 GLY A CA 1
ATOM 1419 C C . GLY A 1 180 ? -7.892 -4.139 -12.285 1.00 96.44 180 GLY A C 1
ATOM 1420 O O . GLY A 1 180 ? -8.532 -4.865 -13.042 1.00 96.44 180 GLY A O 1
ATOM 1421 N N . LEU A 1 181 ? -8.422 -3.586 -11.199 1.00 95.06 181 LEU A N 1
ATOM 1422 C CA . LEU A 1 181 ? -9.741 -3.945 -10.683 1.00 95.06 181 LEU A CA 1
ATOM 1423 C C . LEU A 1 181 ? -10.738 -2.792 -10.827 1.00 95.06 181 LEU A C 1
ATOM 1425 O O . LEU A 1 181 ? -10.410 -1.622 -10.622 1.00 95.06 181 LEU A O 1
ATOM 1429 N N . ASP A 1 182 ? -11.983 -3.123 -11.162 1.00 92.94 182 ASP A N 1
ATOM 1430 C CA . ASP A 1 182 ? -13.106 -2.206 -11.006 1.00 92.94 182 ASP A CA 1
ATOM 1431 C C . ASP A 1 182 ? -13.450 -2.125 -9.515 1.00 92.94 182 ASP A C 1
ATOM 1433 O O . ASP A 1 182 ? -13.906 -3.097 -8.915 1.00 92.94 182 ASP A O 1
ATOM 1437 N N . ILE A 1 183 ? -13.246 -0.946 -8.926 1.00 89.19 183 ILE A N 1
ATOM 1438 C CA . ILE A 1 183 ? -13.366 -0.718 -7.476 1.00 89.19 183 ILE A CA 1
ATOM 1439 C C . ILE A 1 183 ? -14.744 -1.068 -6.894 1.00 89.19 183 ILE A C 1
ATOM 1441 O O . ILE A 1 183 ? -14.860 -1.313 -5.701 1.00 89.19 183 ILE A O 1
ATOM 1445 N N . ARG A 1 184 ? -15.805 -1.089 -7.714 1.00 87.38 184 ARG A N 1
ATOM 1446 C CA . ARG A 1 184 ? -17.167 -1.387 -7.243 1.00 87.38 184 ARG A CA 1
ATOM 1447 C C . ARG A 1 184 ? -17.466 -2.877 -7.258 1.00 87.38 184 ARG A C 1
ATOM 1449 O O . ARG A 1 184 ? -18.178 -3.363 -6.391 1.00 87.38 184 ARG A O 1
ATOM 1456 N N . SER A 1 185 ? -16.988 -3.580 -8.280 1.00 91.19 185 SER A N 1
ATOM 1457 C CA . SER A 1 185 ? -17.286 -5.001 -8.476 1.00 91.19 185 SER A CA 1
ATOM 1458 C C . SER A 1 185 ? -16.185 -5.939 -7.989 1.00 91.19 185 SER A C 1
ATOM 1460 O O . SER A 1 185 ? -16.432 -7.139 -7.908 1.00 91.19 185 SER A O 1
ATOM 1462 N N . GLY A 1 186 ? -14.976 -5.428 -7.734 1.00 89.19 186 GLY A N 1
ATOM 1463 C CA . GLY A 1 186 ? -13.787 -6.231 -7.430 1.00 89.19 186 GLY A CA 1
ATOM 1464 C C . GLY A 1 186 ? -13.301 -7.083 -8.607 1.00 89.19 186 GLY A C 1
ATOM 1465 O O . GLY A 1 186 ? -12.387 -7.886 -8.457 1.00 89.19 186 GLY A O 1
ATOM 1466 N N . LYS A 1 187 ? -13.915 -6.943 -9.789 1.00 93.25 187 LYS A N 1
ATOM 1467 C CA . LYS A 1 187 ? -13.585 -7.735 -10.977 1.00 93.25 187 LYS A CA 1
ATOM 1468 C C . LYS A 1 187 ? -12.484 -7.068 -11.784 1.00 93.25 187 LYS A C 1
ATOM 1470 O O . LYS A 1 187 ? -12.368 -5.845 -11.808 1.00 93.25 187 LYS A O 1
ATOM 1475 N N . GLN A 1 188 ? -11.744 -7.887 -12.521 1.00 94.00 188 GLN A N 1
ATOM 1476 C CA . GLN A 1 188 ? -10.749 -7.428 -13.479 1.00 94.00 188 GLN A CA 1
ATOM 1477 C C . GLN A 1 188 ? -11.365 -6.447 -14.495 1.00 94.00 188 GLN A C 1
ATOM 1479 O O . GLN A 1 188 ? -12.429 -6.700 -15.070 1.00 94.00 188 GLN A O 1
ATOM 1484 N N . LEU A 1 189 ? -10.683 -5.326 -14.725 1.00 91.31 189 LEU A N 1
ATOM 1485 C CA . LEU A 1 189 ? -11.040 -4.338 -15.735 1.00 91.31 189 LEU A CA 1
ATOM 1486 C C . LEU A 1 189 ? -10.904 -4.956 -17.128 1.00 91.31 189 LEU A C 1
ATOM 1488 O O . LEU A 1 189 ? -9.841 -5.469 -17.489 1.00 91.31 189 LEU A O 1
ATOM 1492 N N . LYS A 1 190 ? -11.983 -4.861 -17.908 1.00 82.38 190 LYS A N 1
ATOM 1493 C CA . LYS A 1 190 ? -12.005 -5.243 -19.325 1.00 82.38 190 LYS A CA 1
ATOM 1494 C C . LYS A 1 190 ? -11.123 -4.325 -20.153 1.00 82.38 190 LYS A C 1
ATOM 1496 O O . LYS A 1 190 ? -11.017 -3.121 -19.831 1.00 82.38 190 LYS A O 1
#

Radius of gyration: 17.51 Å; chains: 1; bounding box: 55×45×40 Å